Protein AF-A0A4Z1KAC6-F1 (afdb_monomer_lite)

Foldseek 3Di:
DDDDDLDDDPQLVQLLVWLVVQLVVVVVVCVVPVDDCVVGNVCSCVPAVVVVQTRLQGCAHHSHGRQPSQDDPPDDPPDPPSVHQPKDWDKAQQPVPPPCSQQFIFIWIDHPVPPDIGTLGTRHGQWAAWDDAPPVQKIKTKHQPDQVAQFIFIWMAGPSSHDIDTQGGGPRAHGWHYWDAPNVVQKIWIFRFLQLFTWIAHVNNHPTFTQAHLDHSVDPVCSPPNLSGDFDDAAFFDWDKDADSDQPPPDGRHGGPRIFTFFGRAGTWAEWDADPVQQKIWTWGDHPWIFIKIFHPPPPQTDRDDPPDPDGGDIDTPDTNDVDRHYWDQPNVVRDID

pLDDT: mean 81.02, std 16.54, range [27.34, 98.38]

Radius of gyration: 23.66 Å; chains: 1; bounding box: 54×58×71 Å

Organism: NCBI:txid87229

InterPro domains:
  IPR000033 LDLR class B repeat [SM00135] (118-164)
  IPR000033 LDLR class B repeat [SM00135] (166-208)
  IPR000033 LDLR class B repeat [SM00135] (259-302)
  IPR006108 3-hydroxyacyl-CoA dehydrogenase, C-terminal [PF00725] (5-61)
  IPR008927 6-phosphogluconate dehydrogenase-like, C-terminal domain superfamily [SSF48179] (3-61)
  IPR011042 Six-bladed beta-propeller, TolB-like [G3DSA:2.120.10.30] (113-331)
  IPR013328 6-phosphogluconate dehydrogenase, domain 2 [G3DSA:1.10.1040.10] (1-89)

Sequence (338 aa):
MFGGGKGMGPCAMMDGVGLDTVAFIEEHCVKERGLPSEYTDDFLEKRYLDKGRLGAKSGKSGLYPPGQTTKIKGEEKDHHENLHAPSLNMLDIGLNFLTDALNSGGIVVGSVDGRQIRTLVSGQH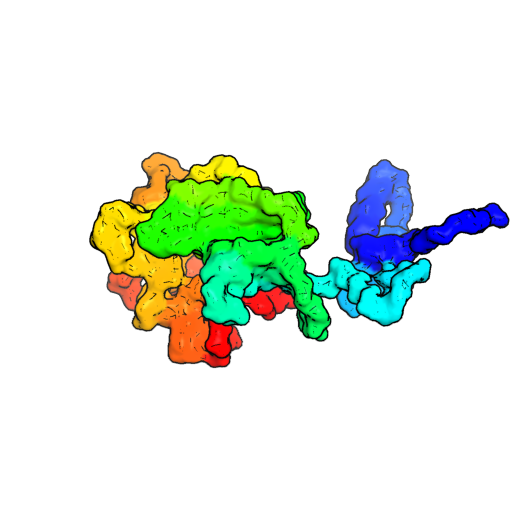LLDGLDISFKTGRIYWTCMGIPTSNDGTVQSCKLDGSDIQTVIPSGAIHTPKQLIIDHAALKLYFCDREGLRAMRCNSDGSEHETVIQTGDWNNPEDAKDQLKWFGFSKGGKGRIFRANLQMPKGQNASTRKDIELLFQGLPESIDLEIDEDTQTLYWTDRGEGNSLNAAKLGDDSLKALREDSEERNEYQILTRQLHEAIELKLYTINKHFI

Secondary structure (DSSP, 8-state):
------S--HHHHHHHH-HHHHHHHHHHHHHHHT---TTTHHHHHHHTGGGT--GGGSSS-SSS-TTSTT--TTS-TT----TTS-EEEEEE-STT-TT-GGG-EEEEEEETT-PPPEEEEEEESSEEEEEEETTTTEEEEEE---TTSS-EEEEEEETTS-S-EEEEEEEEESSEEEEEEETTTTEEEEEETTTTEEEEEETTSTT-EEEEE---TTSHHHHH-GGGSTT--STT-EEEEE--SSPPTT--TTT----EEEEEEES-EEEEEEETTTTEEEEEE-SSSEEEEEEE-STTT-PPB-TT-------EEEEEEES------EETTTTEE-

Structure (mmCIF, N/CA/C/O backbone):
data_AF-A0A4Z1KAC6-F1
#
_entry.id   AF-A0A4Z1KAC6-F1
#
loop_
_atom_site.group_PDB
_atom_site.id
_atom_site.type_symbol
_atom_site.label_atom_id
_atom_site.label_alt_id
_atom_site.label_comp_id
_atom_site.label_asym_id
_atom_site.label_entity_id
_atom_site.label_seq_id
_atom_site.pdbx_PDB_ins_code
_atom_site.Cartn_x
_atom_site.Cartn_y
_atom_site.Cartn_z
_atom_site.occupancy
_atom_site.B_iso_or_equiv
_atom_site.auth_seq_id
_atom_site.auth_comp_id
_atom_site.auth_asym_id
_atom_site.auth_atom_id
_atom_site.pdbx_PDB_model_num
ATOM 1 N N . MET A 1 1 ? 14.614 -36.208 -45.302 1.00 35.72 1 MET A N 1
ATOM 2 C CA . MET A 1 1 ? 15.362 -34.936 -45.384 1.00 35.72 1 MET A CA 1
ATOM 3 C C . MET A 1 1 ? 14.470 -33.819 -44.869 1.00 35.72 1 MET A C 1
ATOM 5 O O . MET A 1 1 ? 13.551 -33.442 -45.572 1.00 35.72 1 MET A O 1
ATOM 9 N N . PHE A 1 2 ? 14.741 -33.309 -43.670 1.00 32.50 2 PHE A N 1
ATOM 10 C CA . PHE A 1 2 ? 14.445 -31.926 -43.289 1.00 32.50 2 PHE A CA 1
ATOM 11 C C . PHE A 1 2 ? 15.712 -31.438 -42.595 1.00 32.50 2 PHE A C 1
ATOM 13 O O . PHE A 1 2 ? 16.070 -31.914 -41.520 1.00 32.50 2 PHE A O 1
ATOM 20 N N . GLY A 1 3 ? 16.494 -30.662 -43.339 1.00 27.34 3 GLY A N 1
ATOM 21 C CA . GLY A 1 3 ? 17.833 -30.245 -42.960 1.00 27.34 3 GLY A CA 1
ATOM 22 C C . GLY A 1 3 ? 17.830 -29.027 -42.043 1.00 27.34 3 GLY A C 1
ATOM 23 O O . GLY A 1 3 ? 17.016 -28.127 -42.197 1.00 27.34 3 GLY A O 1
ATOM 24 N N . GLY A 1 4 ? 18.804 -29.016 -41.134 1.00 33.47 4 GLY A N 1
ATOM 25 C CA . GLY A 1 4 ? 19.678 -27.869 -40.885 1.00 33.47 4 GLY A CA 1
ATOM 26 C C . GLY A 1 4 ? 19.024 -26.516 -40.612 1.00 33.47 4 GLY A C 1
ATOM 27 O O . GLY A 1 4 ? 19.069 -25.634 -41.460 1.00 33.47 4 GLY A O 1
ATOM 28 N N . GLY A 1 5 ? 18.576 -26.316 -39.373 1.00 29.80 5 GLY A N 1
ATOM 29 C CA . GLY A 1 5 ? 18.422 -25.000 -38.754 1.00 29.80 5 GLY A CA 1
ATOM 30 C C . GLY A 1 5 ? 18.920 -25.069 -37.311 1.00 29.80 5 GLY A C 1
ATOM 31 O O . GLY A 1 5 ? 18.373 -25.815 -36.506 1.00 29.80 5 GLY A O 1
ATOM 32 N N . LYS A 1 6 ? 20.003 -24.350 -36.993 1.00 42.84 6 LYS A N 1
ATOM 33 C CA . LYS A 1 6 ? 20.571 -24.214 -35.640 1.00 42.84 6 LYS A CA 1
ATOM 34 C C . LYS A 1 6 ? 19.638 -23.360 -34.765 1.00 42.84 6 LYS A C 1
ATOM 36 O O . LYS A 1 6 ? 19.889 -22.175 -34.586 1.00 42.84 6 LYS A O 1
ATOM 41 N N . GLY A 1 7 ? 18.572 -23.959 -34.246 1.00 46.97 7 GLY A N 1
ATOM 42 C CA . GLY A 1 7 ? 17.629 -23.339 -33.312 1.00 46.97 7 GLY A CA 1
ATOM 43 C C . GLY A 1 7 ? 17.142 -24.343 -32.269 1.00 46.97 7 GLY A C 1
ATOM 44 O O . GLY A 1 7 ? 17.245 -25.554 -32.470 1.00 46.97 7 GLY A O 1
ATOM 45 N N . MET A 1 8 ? 16.660 -23.836 -31.135 1.00 56.72 8 MET A N 1
ATOM 46 C CA . MET A 1 8 ? 16.094 -24.629 -30.041 1.00 56.72 8 MET A CA 1
ATOM 47 C C . MET A 1 8 ? 14.946 -25.509 -30.568 1.00 56.72 8 MET A C 1
ATOM 49 O O . MET A 1 8 ? 14.078 -25.028 -31.293 1.00 56.72 8 MET A O 1
ATOM 53 N N . GLY A 1 9 ? 14.961 -26.811 -30.262 1.00 71.56 9 GLY A N 1
ATOM 54 C CA . GLY A 1 9 ? 13.904 -27.730 -30.700 1.00 71.56 9 GLY A CA 1
ATOM 55 C C . GLY A 1 9 ? 12.546 -27.374 -30.076 1.00 71.56 9 GLY A C 1
ATOM 56 O O . GLY A 1 9 ? 12.519 -26.768 -29.003 1.00 71.56 9 GLY A O 1
ATOM 57 N N . PRO A 1 10 ? 11.417 -27.766 -30.693 1.00 74.06 10 PRO A N 1
ATOM 58 C CA . PRO A 1 10 ? 10.077 -27.379 -30.240 1.00 74.06 10 PRO A CA 1
ATOM 59 C C . PRO A 1 10 ? 9.812 -27.728 -28.770 1.00 74.06 10 PRO A C 1
ATOM 61 O O . PRO A 1 10 ? 9.343 -26.877 -28.025 1.00 74.06 10 PRO A O 1
ATOM 64 N N . CYS A 1 11 ? 10.225 -28.912 -28.308 1.00 77.62 11 CYS A N 1
ATOM 65 C CA . CYS A 1 11 ? 10.067 -29.312 -26.906 1.00 77.62 11 CYS A CA 1
ATOM 66 C C . CYS A 1 11 ? 10.896 -28.456 -25.934 1.00 77.62 11 CYS A C 1
ATOM 68 O O . CYS A 1 11 ? 10.490 -28.233 -24.800 1.00 77.62 11 CYS A O 1
ATOM 70 N N . ALA A 1 12 ? 12.071 -27.981 -26.356 1.00 69.56 12 ALA A N 1
ATOM 71 C CA . ALA A 1 12 ? 12.914 -27.137 -25.512 1.00 69.56 12 ALA A CA 1
ATOM 72 C C . ALA A 1 12 ? 12.340 -25.714 -25.417 1.00 69.56 12 ALA A C 1
ATOM 74 O O . ALA A 1 12 ? 12.411 -25.099 -24.360 1.00 69.56 12 ALA A O 1
ATOM 75 N N . MET A 1 13 ? 11.704 -25.224 -26.488 1.00 71.19 13 MET A N 1
ATOM 76 C CA . MET A 1 13 ? 10.933 -23.978 -26.450 1.00 71.19 13 MET A CA 1
ATOM 77 C C . MET A 1 13 ? 9.697 -24.097 -25.557 1.00 71.19 13 MET A C 1
ATOM 79 O O . MET A 1 13 ? 9.457 -23.203 -24.756 1.00 71.19 13 MET A O 1
ATOM 83 N N . MET A 1 14 ? 8.960 -25.208 -25.640 1.00 76.69 14 MET A N 1
ATOM 84 C CA . MET A 1 14 ? 7.812 -25.481 -24.766 1.00 76.69 14 MET A CA 1
ATOM 85 C C . MET A 1 14 ? 8.209 -25.465 -23.287 1.00 76.69 14 MET A C 1
ATOM 87 O O . MET A 1 14 ? 7.564 -24.800 -22.481 1.00 76.69 14 MET A O 1
ATOM 91 N N . ASP A 1 15 ? 9.316 -26.121 -22.935 1.00 73.00 15 ASP A N 1
ATOM 92 C CA . ASP A 1 15 ? 9.832 -26.085 -21.568 1.00 73.00 15 ASP A CA 1
ATOM 93 C C . ASP A 1 15 ? 10.350 -24.706 -21.155 1.00 73.00 15 ASP A C 1
ATOM 95 O O . ASP A 1 15 ? 10.218 -24.344 -19.989 1.00 73.00 15 ASP A O 1
ATOM 99 N N . GLY A 1 16 ? 10.956 -23.950 -22.073 1.00 66.56 16 GLY A N 1
ATOM 100 C CA . GLY A 1 16 ? 11.429 -22.592 -21.805 1.00 66.56 16 GLY A CA 1
ATOM 101 C C . GLY A 1 16 ? 10.284 -21.616 -21.526 1.00 66.56 16 GLY A C 1
ATOM 102 O O . GLY A 1 16 ? 10.379 -20.817 -20.602 1.00 66.56 16 GLY A O 1
ATOM 103 N N . VAL A 1 17 ? 9.193 -21.715 -22.290 1.00 73.25 17 VAL A N 1
ATOM 104 C CA . VAL A 1 17 ? 7.984 -20.889 -22.130 1.00 73.25 17 VAL A CA 1
ATOM 105 C C . VAL A 1 17 ? 7.155 -21.318 -20.919 1.00 73.25 17 VAL A C 1
ATOM 107 O O . VAL A 1 17 ? 6.511 -20.479 -20.298 1.00 73.25 17 VAL A O 1
ATOM 110 N N . GLY A 1 18 ? 7.178 -22.603 -20.567 1.00 76.00 18 GLY A N 1
ATOM 111 C CA . GLY A 1 18 ? 6.413 -23.175 -19.466 1.00 76.00 18 GLY A CA 1
ATOM 112 C C . GLY A 1 18 ? 5.211 -23.984 -19.944 1.00 76.00 18 GLY A C 1
ATOM 113 O O . GLY A 1 18 ? 4.396 -23.511 -20.739 1.00 76.00 18 GLY A O 1
ATOM 114 N N . LEU A 1 19 ? 5.102 -25.219 -19.449 1.00 82.62 19 LEU A N 1
ATOM 115 C CA . LEU A 1 19 ? 4.124 -26.196 -19.948 1.00 82.62 19 LEU A CA 1
ATOM 116 C C . LEU A 1 19 ? 2.668 -25.845 -19.616 1.00 82.62 19 LEU A C 1
ATOM 118 O O . LEU A 1 19 ? 1.773 -26.237 -20.352 1.00 82.62 19 LEU A O 1
ATOM 122 N N . ASP A 1 20 ? 2.436 -25.072 -18.559 1.00 80.62 20 ASP A N 1
ATOM 123 C CA . ASP A 1 20 ? 1.144 -24.455 -18.229 1.00 80.62 20 ASP A CA 1
ATOM 124 C C . ASP A 1 20 ? 0.671 -23.479 -19.318 1.00 80.62 20 ASP A C 1
ATOM 126 O O . ASP A 1 20 ? -0.483 -23.515 -19.735 1.00 80.62 20 ASP A O 1
ATOM 130 N N . THR A 1 21 ? 1.570 -22.636 -19.833 1.00 78.25 21 THR A N 1
ATOM 131 C CA . THR A 1 21 ? 1.247 -21.711 -20.926 1.00 78.25 21 THR A CA 1
ATOM 132 C C . THR A 1 21 ? 1.034 -22.459 -22.231 1.00 78.25 21 THR A C 1
ATOM 134 O O . THR A 1 21 ? 0.144 -22.093 -22.993 1.00 78.25 21 THR A O 1
ATOM 137 N N . VAL A 1 22 ? 1.812 -23.514 -22.485 1.00 83.00 22 VAL A N 1
ATOM 138 C CA . VAL A 1 22 ? 1.606 -24.371 -23.660 1.00 83.00 22 VAL A CA 1
ATOM 139 C C . VAL A 1 22 ? 0.231 -25.039 -23.601 1.00 83.00 22 VAL A C 1
ATOM 141 O O . VAL A 1 22 ? -0.515 -24.924 -24.568 1.00 83.00 22 VAL A O 1
ATOM 144 N N . ALA A 1 23 ? -0.137 -25.635 -22.463 1.00 82.44 23 ALA A N 1
ATOM 145 C CA . ALA A 1 23 ? -1.444 -26.265 -22.271 1.00 82.44 23 ALA A CA 1
ATOM 146 C C . ALA A 1 23 ? -2.603 -25.265 -22.424 1.00 82.44 23 ALA A C 1
ATOM 148 O O . ALA A 1 23 ? -3.597 -25.563 -23.069 1.00 82.44 23 ALA A O 1
ATOM 149 N N . PHE A 1 24 ? -2.464 -24.037 -21.916 1.00 80.25 24 PHE A N 1
ATOM 150 C CA . PHE A 1 24 ? -3.491 -23.005 -22.097 1.00 80.25 24 PHE A CA 1
ATOM 151 C C . PHE A 1 24 ? -3.716 -22.632 -23.577 1.00 80.25 24 PHE A C 1
ATOM 153 O O . PHE A 1 24 ? -4.846 -22.409 -24.015 1.00 80.25 24 PHE A O 1
ATOM 160 N N . ILE A 1 25 ? -2.640 -22.558 -24.368 1.00 80.69 25 ILE A N 1
ATOM 161 C CA . ILE A 1 25 ? -2.722 -22.261 -25.808 1.00 80.69 25 ILE A CA 1
ATOM 162 C C . ILE A 1 25 ? -3.328 -23.443 -26.572 1.00 80.69 25 ILE A C 1
ATOM 164 O O . ILE A 1 25 ? -4.140 -23.244 -27.482 1.00 80.69 25 ILE A O 1
ATOM 168 N N . GLU A 1 26 ? -2.919 -24.664 -26.229 1.00 81.38 26 GLU A N 1
ATOM 169 C CA . GLU A 1 26 ? -3.428 -25.882 -26.853 1.00 81.38 26 GLU A CA 1
ATOM 170 C C . GLU A 1 26 ? -4.924 -26.085 -26.542 1.00 81.38 26 GLU A C 1
ATOM 172 O O . GLU A 1 26 ? -5.683 -26.318 -27.486 1.00 81.38 26 GLU A O 1
ATOM 177 N N . GLU A 1 27 ? -5.380 -25.805 -25.314 1.00 80.38 27 GLU A N 1
ATOM 178 C CA . GLU A 1 27 ? -6.793 -25.889 -24.913 1.00 80.38 27 GLU A CA 1
ATOM 179 C C . GLU A 1 27 ? -7.671 -24.975 -25.774 1.00 80.38 27 GLU A C 1
ATOM 181 O O . GLU A 1 27 ? -8.757 -25.349 -26.236 1.00 80.38 27 GLU A O 1
ATOM 186 N N . HIS A 1 28 ? -7.182 -23.763 -26.041 1.00 79.94 28 HIS A N 1
ATOM 187 C CA . HIS A 1 28 ? -7.856 -22.831 -26.933 1.00 79.94 28 HIS A CA 1
ATOM 188 C C . HIS A 1 28 ? -7.909 -23.365 -28.373 1.00 79.94 28 HIS A C 1
ATOM 190 O O . HIS A 1 28 ? -8.965 -23.338 -29.009 1.00 79.94 28 HIS A O 1
ATOM 196 N N . CYS A 1 29 ? -6.804 -23.922 -28.878 1.00 75.00 29 CYS A N 1
ATOM 197 C CA . CYS A 1 29 ? -6.738 -24.476 -30.232 1.00 75.00 29 CYS A CA 1
ATOM 198 C C . CYS A 1 29 ? -7.625 -25.718 -30.409 1.00 75.00 29 CYS A C 1
ATOM 200 O O . CYS A 1 29 ? -8.237 -25.883 -31.467 1.00 75.00 29 CYS A O 1
ATOM 202 N N . VAL A 1 30 ? -7.714 -26.583 -29.396 1.00 82.25 30 VAL A N 1
ATOM 203 C CA . VAL A 1 30 ? -8.602 -27.752 -29.375 1.00 82.25 30 VAL A CA 1
ATOM 204 C C . VAL A 1 30 ? -10.061 -27.313 -29.452 1.00 82.25 30 VAL A C 1
ATOM 206 O O . VAL A 1 30 ? -10.805 -27.833 -30.287 1.00 82.25 30 VAL A O 1
ATOM 209 N N . LYS A 1 31 ? -10.455 -26.310 -28.656 1.00 79.50 31 LYS A N 1
ATOM 210 C CA . LYS A 1 31 ? -11.816 -25.753 -28.668 1.00 79.50 31 LYS A CA 1
ATOM 211 C C . LYS A 1 31 ? -12.170 -25.099 -30.002 1.00 79.50 31 LYS A C 1
ATOM 213 O O . LYS A 1 31 ? -13.265 -25.328 -30.510 1.00 79.50 31 LYS A O 1
ATOM 218 N N . GLU A 1 32 ? -11.261 -24.323 -30.590 1.00 79.75 32 GLU A N 1
ATOM 219 C CA . GLU A 1 32 ? -11.515 -23.642 -31.867 1.00 79.75 32 GLU A CA 1
ATOM 220 C C . GLU A 1 32 ? -11.547 -24.594 -33.069 1.00 79.75 32 GLU A C 1
ATOM 222 O O . GLU A 1 32 ? -12.312 -24.381 -34.011 1.00 79.75 32 GLU A O 1
ATOM 227 N N . ARG A 1 33 ? -10.700 -25.630 -33.070 1.00 80.38 33 ARG A N 1
ATOM 228 C CA . ARG A 1 33 ? -10.480 -26.489 -34.248 1.00 80.38 33 ARG A CA 1
ATOM 229 C C . ARG A 1 33 ? -11.111 -27.874 -34.139 1.00 80.38 33 ARG A C 1
ATOM 231 O O . ARG A 1 33 ? -11.022 -28.639 -35.097 1.00 80.38 33 ARG A O 1
ATOM 238 N N . GLY A 1 34 ? -11.731 -28.202 -33.005 1.00 78.81 34 GLY A N 1
ATOM 239 C CA . GLY A 1 34 ? -12.355 -29.505 -32.760 1.00 78.81 34 GLY A CA 1
ATOM 240 C C . GLY A 1 34 ? -11.359 -30.665 -32.813 1.00 78.81 34 GLY A C 1
ATOM 241 O O . GLY A 1 34 ? -11.682 -31.732 -33.336 1.00 78.81 34 GLY A O 1
ATOM 242 N N . LEU A 1 35 ? -10.127 -30.441 -32.347 1.00 80.06 35 LEU A N 1
ATOM 243 C CA . LEU A 1 35 ? -9.065 -31.449 -32.361 1.00 80.06 35 LEU A CA 1
ATOM 244 C C . LEU A 1 35 ? -9.167 -32.384 -31.140 1.00 80.06 35 LEU A C 1
ATOM 246 O O . LEU A 1 35 ? -9.732 -31.996 -30.122 1.00 80.06 35 LEU A O 1
ATOM 250 N N . PRO A 1 36 ? -8.631 -33.615 -31.202 1.00 77.06 36 PRO A N 1
ATOM 251 C CA . PRO A 1 36 ? -8.593 -34.504 -30.041 1.00 77.06 36 PRO A CA 1
ATOM 252 C C . PRO A 1 36 ? -7.634 -33.971 -28.961 1.00 77.06 36 PRO A C 1
ATOM 254 O O . PRO A 1 36 ? -6.469 -33.730 -29.266 1.00 77.06 36 PRO A O 1
ATOM 257 N N . SER A 1 37 ? -8.099 -33.851 -27.712 1.00 77.62 37 SER A N 1
ATOM 258 C CA . SER A 1 37 ? -7.314 -33.366 -26.557 1.00 77.62 37 SER A CA 1
ATOM 259 C C . SER A 1 37 ? -6.414 -34.428 -25.912 1.00 77.62 37 SER A C 1
ATOM 261 O O . SER A 1 37 ? -5.491 -34.098 -25.170 1.00 77.62 37 SER A O 1
ATOM 263 N N . GLU A 1 38 ? -6.663 -35.710 -26.208 1.00 76.56 38 GLU A N 1
ATOM 264 C CA . GLU A 1 38 ? -6.094 -36.867 -25.496 1.00 76.56 38 GLU A CA 1
ATOM 265 C C . GLU A 1 38 ? -4.554 -36.882 -25.460 1.00 76.56 38 GLU A C 1
ATOM 267 O O . GLU A 1 38 ? -3.955 -37.341 -24.484 1.00 76.56 38 GLU A O 1
ATOM 272 N N . TYR A 1 39 ? -3.910 -36.375 -26.517 1.00 74.94 39 TYR A N 1
ATOM 273 C CA . TYR A 1 39 ? -2.452 -36.388 -26.688 1.00 74.94 39 TYR A CA 1
ATOM 274 C C . TYR A 1 39 ? -1.797 -35.004 -26.587 1.00 74.94 39 TYR A C 1
ATOM 276 O O . TYR A 1 39 ? -0.582 -34.909 -26.762 1.00 74.94 39 TYR A O 1
ATOM 284 N N . THR A 1 40 ? -2.576 -33.957 -26.311 1.00 76.81 40 THR A N 1
ATOM 285 C CA . THR A 1 40 ? -2.114 -32.568 -26.180 1.00 76.81 40 THR A CA 1
ATOM 286 C C . THR A 1 40 ? -2.381 -32.088 -24.754 1.00 76.81 40 THR A C 1
ATOM 288 O O . THR A 1 40 ? -1.625 -32.441 -23.844 1.00 76.81 40 THR A O 1
ATOM 291 N N . ASP A 1 41 ? -3.509 -31.420 -24.523 1.00 76.69 41 ASP A N 1
ATOM 292 C CA . ASP A 1 41 ? -3.871 -30.802 -23.246 1.00 76.69 41 ASP A CA 1
ATOM 293 C C . ASP A 1 41 ? -3.974 -31.832 -22.125 1.00 76.69 41 ASP A C 1
ATOM 295 O O . ASP A 1 41 ? -3.290 -31.720 -21.107 1.00 76.69 41 ASP A O 1
ATOM 299 N N . ASP A 1 42 ? -4.739 -32.907 -22.356 1.00 80.56 42 ASP A N 1
ATOM 300 C CA . ASP A 1 42 ? -4.966 -33.956 -21.357 1.00 80.56 42 ASP A CA 1
ATOM 301 C C . ASP A 1 42 ? -3.659 -34.660 -20.970 1.00 80.56 42 ASP A C 1
ATOM 303 O O . ASP A 1 42 ? -3.492 -35.150 -19.846 1.00 80.56 42 ASP A O 1
ATOM 307 N N . PHE A 1 43 ? -2.730 -34.762 -21.923 1.00 84.38 43 PHE A N 1
ATOM 308 C CA . PHE A 1 43 ? -1.429 -35.369 -21.699 1.00 84.38 43 PHE A CA 1
ATOM 309 C C . PHE A 1 43 ? -0.530 -34.448 -20.871 1.00 84.38 43 PHE A C 1
ATOM 311 O O . PHE A 1 43 ? 0.067 -34.912 -19.891 1.00 84.38 43 PHE A O 1
ATOM 318 N N . LEU A 1 44 ? -0.436 -33.167 -21.243 1.00 83.06 44 LEU A N 1
ATOM 319 C CA . LEU A 1 44 ? 0.358 -32.173 -20.522 1.00 83.06 44 LEU A CA 1
ATOM 320 C C . LEU A 1 44 ? -0.147 -32.010 -19.088 1.00 83.06 44 LEU A C 1
ATOM 322 O O . LEU A 1 44 ? 0.653 -32.067 -18.150 1.00 83.06 44 LEU A O 1
ATOM 326 N N . GLU A 1 45 ? -1.461 -31.919 -18.903 1.00 82.56 45 GLU A N 1
ATOM 327 C CA . GLU A 1 45 ? -2.082 -31.733 -17.597 1.00 82.56 45 GLU A CA 1
ATOM 328 C C . GLU A 1 45 ? -1.740 -32.891 -16.641 1.00 82.56 45 GLU A C 1
ATOM 330 O O . GLU A 1 45 ? -1.042 -32.706 -15.637 1.00 82.56 45 GLU A O 1
ATOM 335 N N . LYS A 1 46 ? -2.064 -34.130 -17.040 1.00 83.62 46 LYS A N 1
ATOM 336 C CA . LYS A 1 46 ? -1.879 -35.338 -16.209 1.00 83.62 46 LYS A CA 1
ATOM 337 C C . LYS A 1 46 ? -0.419 -35.696 -15.945 1.00 83.62 46 LYS A C 1
ATOM 339 O O . LYS A 1 46 ? -0.073 -36.330 -14.935 1.00 83.62 46 LYS A O 1
ATOM 344 N N . ARG A 1 47 ? 0.469 -35.437 -16.909 1.00 83.69 47 ARG A N 1
ATOM 345 C CA . ARG A 1 47 ? 1.870 -35.884 -16.825 1.00 83.69 47 ARG A CA 1
ATOM 346 C C . ARG A 1 47 ? 2.782 -34.835 -16.214 1.00 83.69 47 ARG A C 1
ATOM 348 O O . ARG A 1 47 ? 3.770 -35.239 -15.586 1.00 83.69 47 ARG A O 1
ATOM 355 N N . TYR A 1 48 ? 2.437 -33.558 -16.349 1.00 85.38 48 TYR A N 1
ATOM 356 C CA . TYR A 1 48 ? 3.319 -32.449 -16.021 1.00 85.38 48 TYR A CA 1
ATOM 357 C C . TYR A 1 48 ? 2.679 -31.457 -15.042 1.00 85.38 48 TYR A C 1
ATOM 359 O O . TYR A 1 48 ? 3.183 -31.343 -13.919 1.00 85.38 48 TYR A O 1
ATOM 367 N N . LEU A 1 49 ? 1.570 -30.804 -15.403 1.00 82.81 49 LEU A N 1
ATOM 368 C CA . LEU A 1 49 ? 0.989 -29.713 -14.603 1.00 82.81 49 LEU A CA 1
ATOM 369 C C . LEU A 1 49 ? 0.519 -30.192 -13.223 1.00 82.81 49 LEU A C 1
ATOM 371 O O . LEU A 1 49 ? 0.950 -29.620 -12.224 1.00 82.81 49 LEU A O 1
ATOM 375 N N . ASP A 1 50 ? -0.211 -31.310 -13.143 1.00 82.50 50 ASP A N 1
ATOM 376 C CA . ASP A 1 50 ? -0.689 -31.900 -11.874 1.00 82.50 50 ASP A CA 1
ATOM 377 C C . ASP A 1 50 ? 0.449 -32.239 -10.896 1.00 82.50 50 ASP A C 1
ATOM 379 O O . ASP A 1 50 ? 0.263 -32.394 -9.689 1.00 82.50 50 ASP A O 1
ATOM 383 N N . LYS A 1 51 ? 1.669 -32.390 -11.421 1.00 79.69 51 LYS A N 1
ATOM 384 C CA . LYS A 1 51 ? 2.875 -32.737 -10.655 1.00 79.69 51 LYS A CA 1
ATOM 385 C C . LYS A 1 51 ? 3.758 -31.514 -10.385 1.00 79.69 51 LYS A C 1
ATOM 387 O O . LYS A 1 51 ? 4.844 -31.651 -9.802 1.00 79.69 51 LYS A O 1
ATOM 392 N N . GLY A 1 52 ? 3.310 -30.331 -10.810 1.00 73.69 52 GLY A N 1
ATOM 393 C CA . GLY A 1 52 ? 4.035 -29.064 -10.768 1.00 73.69 52 GLY A CA 1
ATOM 394 C C . GLY A 1 52 ? 5.299 -29.061 -11.628 1.00 73.69 52 GLY A C 1
ATOM 395 O O . GLY A 1 52 ? 6.257 -28.374 -11.287 1.00 73.69 52 GLY A O 1
ATOM 396 N N . ARG A 1 53 ? 5.357 -29.893 -12.674 1.00 80.00 53 ARG A N 1
ATOM 397 C CA . ARG A 1 53 ? 6.492 -30.017 -13.598 1.00 80.00 53 ARG A CA 1
ATOM 398 C C . ARG A 1 53 ? 6.264 -29.097 -14.788 1.00 80.00 53 ARG A C 1
ATOM 400 O O . ARG A 1 53 ? 5.729 -29.527 -15.797 1.00 80.00 53 ARG A O 1
ATOM 407 N N . LEU A 1 54 ? 6.624 -27.829 -14.661 1.00 77.56 54 LEU A N 1
ATOM 408 C CA . LEU A 1 54 ? 6.274 -26.789 -15.633 1.00 77.56 54 LEU A CA 1
ATOM 409 C C . LEU A 1 54 ? 7.439 -26.414 -16.557 1.00 77.56 54 LEU A C 1
ATOM 411 O O . LEU A 1 54 ? 7.449 -25.323 -17.118 1.00 77.56 54 LEU A O 1
ATOM 415 N N . GLY A 1 55 ? 8.442 -27.282 -16.705 1.00 75.06 55 GLY A N 1
ATOM 416 C CA . GLY A 1 55 ? 9.669 -26.913 -17.414 1.00 75.06 55 GLY A CA 1
ATOM 417 C C . GLY A 1 55 ? 10.426 -25.843 -16.640 1.00 75.06 55 GLY A C 1
ATOM 418 O O . GLY A 1 55 ? 10.532 -25.940 -15.419 1.00 75.06 55 GLY A O 1
ATOM 419 N N . ALA A 1 56 ? 10.926 -24.817 -17.329 1.00 64.00 56 ALA A N 1
ATOM 420 C CA . ALA A 1 56 ? 11.685 -23.728 -16.722 1.00 64.00 56 ALA A CA 1
ATOM 421 C C . ALA A 1 56 ? 10.892 -22.987 -15.630 1.00 64.00 56 ALA A C 1
ATOM 423 O O . ALA A 1 56 ? 11.497 -22.547 -14.659 1.00 64.00 56 ALA A O 1
ATOM 424 N N . LYS A 1 57 ? 9.554 -22.922 -15.729 1.00 58.69 57 LYS A N 1
ATOM 425 C CA . LYS A 1 57 ? 8.669 -22.264 -14.746 1.00 58.69 57 LYS A CA 1
ATOM 426 C C . LYS A 1 57 ? 8.574 -22.934 -13.383 1.00 58.69 57 LYS A C 1
ATOM 428 O O . LYS A 1 57 ? 8.044 -22.356 -12.439 1.00 58.69 57 LYS A O 1
ATOM 433 N N . SER A 1 58 ? 9.054 -24.162 -13.273 1.00 58.38 58 SER A N 1
ATOM 434 C CA . SER A 1 58 ? 9.171 -24.843 -11.995 1.00 58.38 58 SER A CA 1
ATOM 435 C C . SER A 1 58 ? 10.636 -25.171 -11.766 1.00 58.38 58 SER A C 1
ATOM 437 O O . SER A 1 58 ? 11.312 -25.618 -12.682 1.00 58.38 58 SER A O 1
ATOM 439 N N . GLY A 1 59 ? 11.123 -25.105 -10.527 1.00 53.00 59 GLY A N 1
ATOM 440 C CA . GLY A 1 59 ? 12.412 -25.728 -10.181 1.00 53.00 59 GLY A CA 1
ATOM 441 C C . GLY A 1 59 ? 12.433 -27.261 -10.375 1.00 53.00 59 GLY A C 1
ATOM 442 O O . GLY A 1 59 ? 13.438 -27.912 -10.095 1.00 53.00 59 GLY A O 1
ATOM 443 N N . LYS A 1 60 ? 11.313 -27.853 -10.817 1.00 55.19 60 LYS A N 1
ATOM 444 C CA . LYS A 1 60 ? 11.144 -29.262 -11.182 1.00 55.19 60 LYS A CA 1
ATOM 445 C C . LYS A 1 60 ? 11.436 -29.464 -12.684 1.00 55.19 60 LYS A C 1
ATOM 447 O O . LYS A 1 60 ? 11.745 -28.532 -13.412 1.00 55.19 60 LYS A O 1
ATOM 452 N N . SER A 1 61 ? 11.403 -30.712 -13.153 1.00 67.94 61 SER A N 1
ATOM 453 C CA . SER A 1 61 ? 11.574 -31.034 -14.584 1.00 67.94 61 SER A CA 1
ATOM 454 C C . SER A 1 61 ? 10.401 -30.533 -15.436 1.00 67.94 61 SER A C 1
ATOM 456 O O . SER A 1 61 ? 9.327 -30.265 -14.907 1.00 67.94 61 SER A O 1
ATOM 458 N N . GLY A 1 62 ? 10.593 -30.472 -16.754 1.00 80.44 62 GLY A N 1
ATOM 459 C CA . GLY A 1 62 ? 9.523 -30.415 -17.755 1.00 80.44 62 GLY A CA 1
ATOM 460 C C . GLY A 1 62 ? 9.619 -31.614 -18.690 1.00 80.44 62 GLY A C 1
ATOM 461 O O . GLY A 1 62 ? 9.893 -32.734 -18.245 1.00 80.44 62 GLY A O 1
ATOM 462 N N . LEU A 1 63 ? 9.455 -31.378 -19.988 1.00 79.94 63 LEU A N 1
ATOM 463 C CA . LEU A 1 63 ? 9.786 -32.322 -21.055 1.00 79.94 63 LEU A CA 1
ATOM 464 C C . LEU A 1 63 ? 11.259 -32.764 -20.987 1.00 79.94 63 LEU A C 1
ATOM 466 O O . LEU A 1 63 ? 11.577 -33.891 -21.371 1.00 79.94 63 LEU A O 1
ATOM 470 N N . TYR A 1 64 ? 12.140 -31.928 -20.435 1.00 75.62 64 TYR A N 1
ATOM 471 C CA . TYR A 1 64 ? 13.537 -32.232 -20.144 1.00 75.62 64 TYR A CA 1
ATOM 472 C C . TYR A 1 64 ? 13.843 -32.278 -18.631 1.00 75.62 64 TYR A C 1
ATOM 474 O O . TYR A 1 64 ? 13.139 -31.681 -17.805 1.00 75.62 64 TYR A O 1
ATOM 482 N N . PRO A 1 65 ? 14.930 -32.975 -18.238 1.00 64.94 65 PRO A N 1
ATOM 483 C CA . PRO A 1 65 ? 15.470 -32.936 -16.883 1.00 64.94 65 PRO A CA 1
ATOM 484 C C . PRO A 1 65 ? 15.752 -31.509 -16.379 1.00 64.94 65 PRO A C 1
ATOM 486 O O . PRO A 1 65 ? 16.060 -30.624 -17.184 1.00 64.94 65 PRO A O 1
ATOM 489 N N . PRO A 1 66 ? 15.732 -31.284 -15.050 1.00 57.66 66 PRO A N 1
ATOM 490 C CA . PRO A 1 66 ? 15.991 -29.965 -14.475 1.00 57.66 66 PRO A CA 1
ATOM 491 C C . PRO A 1 66 ? 17.341 -29.399 -14.950 1.00 57.66 66 PRO A C 1
ATOM 493 O O . PRO A 1 66 ? 18.356 -30.098 -14.921 1.00 57.66 66 PRO A O 1
ATOM 496 N N . GLY A 1 67 ? 17.355 -28.142 -15.409 1.00 55.38 67 GLY A N 1
ATOM 497 C CA . GLY A 1 67 ? 18.569 -27.439 -15.853 1.00 55.38 67 GLY A CA 1
ATOM 498 C C . GLY A 1 67 ? 19.072 -27.762 -17.271 1.00 55.38 67 GLY A C 1
ATOM 499 O O . GLY A 1 67 ? 20.163 -27.318 -17.639 1.00 55.38 67 GLY A O 1
ATOM 500 N N . GLN A 1 68 ? 18.329 -28.530 -18.082 1.00 54.56 68 GLN A N 1
ATOM 501 C CA . GLN A 1 68 ? 18.680 -28.775 -19.494 1.00 54.56 68 GLN A CA 1
ATOM 502 C C . GLN A 1 68 ? 18.051 -27.791 -20.489 1.00 54.56 68 GLN A C 1
ATOM 504 O O . GLN A 1 68 ? 18.565 -27.650 -21.596 1.00 54.56 68 GLN A O 1
ATOM 509 N N . THR A 1 69 ? 16.979 -27.100 -20.117 1.00 50.59 69 THR A N 1
ATOM 510 C CA . THR A 1 69 ? 16.169 -26.276 -21.032 1.00 50.59 69 THR A CA 1
ATOM 511 C C . THR A 1 69 ? 16.696 -24.866 -21.250 1.00 50.59 69 THR A C 1
ATOM 513 O O . THR A 1 69 ? 16.219 -24.172 -22.137 1.00 50.59 69 THR A O 1
ATOM 516 N N . THR A 1 70 ? 17.734 -24.474 -20.509 1.00 50.19 70 THR A N 1
ATOM 517 C CA . THR A 1 70 ? 18.375 -23.151 -20.574 1.00 50.19 70 THR A CA 1
ATOM 518 C C . THR A 1 70 ? 19.689 -23.136 -21.359 1.00 50.19 70 THR A C 1
ATOM 520 O O . THR A 1 70 ? 20.349 -22.109 -21.433 1.00 50.19 70 THR A O 1
ATOM 523 N N . LYS A 1 71 ? 20.120 -24.254 -21.964 1.00 40.34 71 LYS A N 1
ATOM 524 C CA . LYS A 1 71 ? 21.437 -24.325 -22.624 1.00 40.34 71 LYS A CA 1
ATOM 525 C C . LYS A 1 71 ? 21.387 -23.908 -24.096 1.00 40.34 71 LYS A C 1
ATOM 527 O O . LYS A 1 71 ? 21.210 -24.752 -24.977 1.00 40.34 71 LYS A O 1
ATOM 532 N N . ILE A 1 72 ? 21.658 -22.634 -24.374 1.00 37.75 72 ILE A N 1
ATOM 533 C CA . ILE A 1 72 ? 22.069 -22.175 -25.708 1.00 37.75 72 ILE A CA 1
ATOM 534 C C . ILE A 1 72 ? 23.538 -22.581 -25.926 1.00 37.75 72 ILE A C 1
ATOM 536 O O . ILE A 1 72 ? 24.413 -22.319 -25.104 1.00 37.75 72 ILE A O 1
ATOM 540 N N . LYS A 1 73 ? 23.852 -23.258 -27.040 1.00 33.22 73 LYS A N 1
ATOM 541 C CA . LYS A 1 73 ? 25.249 -23.554 -27.413 1.00 33.22 73 LYS A CA 1
ATOM 542 C C . LYS A 1 73 ? 25.920 -22.276 -27.930 1.00 33.22 73 LYS A C 1
ATOM 544 O O . LYS A 1 73 ? 25.731 -21.925 -29.092 1.00 33.22 73 LYS A O 1
ATOM 549 N N . GLY A 1 74 ? 26.717 -21.633 -27.079 1.00 41.62 74 GLY A N 1
ATOM 550 C CA . GLY A 1 74 ? 27.484 -20.425 -27.405 1.00 41.62 74 GLY A CA 1
ATOM 551 C C . GLY A 1 74 ? 27.914 -19.600 -26.189 1.00 41.62 74 GLY A C 1
ATOM 552 O O . GLY A 1 74 ? 28.829 -18.798 -26.319 1.00 41.62 74 GLY A O 1
ATOM 553 N N . GLU A 1 75 ? 27.310 -19.828 -25.022 1.00 33.88 75 GLU A N 1
ATOM 554 C CA . GLU A 1 75 ? 27.693 -19.163 -23.775 1.00 33.88 75 GLU A CA 1
ATOM 555 C C . GLU A 1 75 ? 28.820 -19.920 -23.063 1.00 33.88 75 GLU A C 1
ATOM 557 O O . GLU A 1 75 ? 28.837 -21.157 -23.001 1.00 33.88 75 GLU A O 1
ATOM 562 N N . GLU A 1 76 ? 29.791 -19.163 -22.551 1.00 32.06 76 GLU A N 1
ATOM 563 C CA . GLU A 1 76 ? 30.793 -19.670 -21.619 1.00 32.06 76 GLU A CA 1
ATOM 564 C C . GLU A 1 76 ? 30.119 -20.241 -20.361 1.00 32.06 76 GLU A C 1
ATOM 566 O O . GLU A 1 76 ? 28.970 -19.943 -20.043 1.00 32.06 76 GLU A O 1
ATOM 571 N N . LYS A 1 77 ? 30.843 -21.114 -19.659 1.00 34.97 77 LYS A N 1
ATOM 572 C CA . LYS A 1 77 ? 30.352 -22.051 -18.634 1.00 34.97 77 LYS A CA 1
ATOM 573 C C . LYS A 1 77 ? 29.634 -21.461 -17.400 1.00 34.97 77 LYS A C 1
ATOM 575 O O . LYS A 1 77 ? 29.274 -22.263 -16.544 1.00 34.97 77 LYS A O 1
ATOM 580 N N . ASP A 1 78 ? 29.362 -20.159 -17.317 1.00 32.81 78 ASP A N 1
ATOM 581 C CA . ASP A 1 78 ? 28.955 -19.495 -16.068 1.00 32.81 78 ASP A CA 1
ATOM 582 C C . ASP A 1 78 ? 27.598 -18.768 -16.065 1.00 32.81 78 ASP A C 1
ATOM 584 O O . ASP A 1 78 ? 27.239 -18.160 -15.058 1.00 32.81 78 ASP A O 1
ATOM 588 N N . HIS A 1 79 ? 26.763 -18.892 -17.098 1.00 36.41 79 HIS A N 1
ATOM 589 C CA . HIS A 1 79 ? 25.441 -18.249 -17.100 1.00 36.41 79 HIS A CA 1
ATOM 590 C C . HIS A 1 79 ? 24.304 -19.271 -17.111 1.00 36.41 79 HIS A C 1
ATOM 592 O O . HIS A 1 79 ? 23.739 -19.633 -18.135 1.00 36.41 79 HIS A O 1
ATOM 598 N N . HIS A 1 80 ? 23.940 -19.755 -15.923 1.00 37.16 80 HIS A N 1
ATOM 599 C CA . HIS A 1 80 ? 22.648 -20.406 -15.725 1.00 37.16 80 HIS A CA 1
ATOM 600 C C . HIS A 1 80 ? 21.583 -19.347 -15.440 1.00 37.16 80 HIS A C 1
ATOM 602 O O . HIS A 1 80 ? 21.120 -19.215 -14.304 1.00 37.16 80 HIS A O 1
ATOM 608 N N . GLU A 1 81 ? 21.174 -18.626 -16.485 1.00 37.91 81 GLU A N 1
ATOM 609 C CA . GLU A 1 81 ? 19.900 -17.912 -16.503 1.00 37.91 81 GLU A CA 1
ATOM 610 C C . GLU A 1 81 ? 18.764 -18.945 -16.510 1.00 37.91 81 GLU A C 1
ATOM 612 O O . GLU A 1 81 ? 18.169 -19.286 -17.530 1.00 37.91 81 GLU A O 1
ATOM 617 N N . ASN A 1 82 ? 18.456 -19.502 -15.340 1.00 37.66 82 ASN A N 1
ATOM 618 C CA . ASN A 1 82 ? 17.099 -19.969 -15.108 1.00 37.66 82 ASN A CA 1
ATOM 619 C C . ASN A 1 82 ? 16.240 -18.707 -15.051 1.00 37.66 82 ASN A C 1
ATOM 621 O O . ASN A 1 82 ? 16.104 -18.128 -13.978 1.00 37.66 82 ASN A O 1
ATOM 625 N N . LEU A 1 83 ? 15.656 -18.306 -16.185 1.00 40.38 83 LEU A N 1
ATOM 626 C CA . LEU A 1 83 ? 14.706 -17.185 -16.291 1.00 40.38 83 LEU A CA 1
ATOM 627 C C . LEU A 1 83 ? 13.517 -17.273 -15.303 1.00 40.38 83 LEU A C 1
ATOM 629 O O . LEU A 1 83 ? 12.705 -16.356 -15.243 1.00 40.38 83 LEU A O 1
ATOM 633 N N . HIS A 1 84 ? 13.394 -18.367 -14.544 1.00 41.16 84 HIS A N 1
ATOM 634 C CA . HIS A 1 84 ? 12.225 -18.696 -13.741 1.00 41.16 84 HIS A CA 1
ATOM 635 C C . HIS A 1 84 ? 12.514 -19.431 -12.413 1.00 41.16 84 HIS A C 1
ATOM 637 O O . HIS A 1 84 ? 11.595 -19.998 -11.821 1.00 41.16 84 HIS A O 1
ATOM 643 N N . ALA A 1 85 ? 13.743 -19.398 -11.870 1.00 40.19 85 ALA A N 1
ATOM 644 C CA . ALA A 1 85 ? 13.825 -19.509 -10.404 1.00 40.19 85 ALA A CA 1
ATOM 645 C C . ALA A 1 85 ? 13.023 -18.322 -9.833 1.00 40.19 85 ALA A C 1
ATOM 647 O O . ALA A 1 85 ? 13.175 -17.236 -10.395 1.00 40.19 85 ALA A O 1
ATOM 648 N N . PRO A 1 86 ? 12.137 -18.491 -8.824 1.00 49.62 86 PRO A N 1
ATOM 649 C CA . PRO A 1 86 ? 11.312 -17.389 -8.342 1.00 49.62 86 PRO A CA 1
ATOM 650 C C . PRO A 1 86 ? 12.231 -16.232 -7.964 1.00 49.62 86 PRO A C 1
ATOM 652 O O . PRO A 1 86 ? 13.045 -16.330 -7.043 1.00 49.62 86 PRO A O 1
ATOM 655 N N . SER A 1 87 ? 12.162 -15.188 -8.783 1.00 63.16 87 SER A N 1
ATOM 656 C CA . SER A 1 87 ? 13.041 -14.043 -8.700 1.00 63.16 87 SER A CA 1
ATOM 657 C C . SER A 1 87 ? 12.483 -13.131 -7.623 1.00 63.16 87 SER A C 1
ATOM 659 O O . SER A 1 87 ? 11.400 -12.563 -7.794 1.00 63.16 87 SER A O 1
ATOM 661 N N . LEU A 1 88 ? 13.192 -13.026 -6.507 1.00 72.12 88 LEU A N 1
ATOM 662 C CA . LEU A 1 88 ? 12.826 -12.114 -5.440 1.00 72.12 88 LEU A CA 1
ATOM 663 C C . LEU A 1 88 ? 13.270 -10.717 -5.859 1.00 72.12 88 LEU A C 1
ATOM 665 O O . LEU A 1 88 ? 14.461 -10.481 -6.062 1.00 72.12 88 LEU A O 1
ATOM 669 N N . ASN A 1 89 ? 12.305 -9.820 -6.027 1.00 77.00 89 ASN A N 1
ATOM 670 C CA . ASN A 1 89 ? 12.585 -8.405 -6.207 1.00 77.00 89 ASN A CA 1
ATOM 671 C C . ASN A 1 89 ? 12.641 -7.804 -4.810 1.00 77.00 89 ASN A C 1
ATOM 673 O O . ASN A 1 89 ? 11.696 -7.955 -4.044 1.00 77.00 89 ASN A O 1
ATOM 677 N N . MET A 1 90 ? 13.767 -7.197 -4.476 1.00 83.06 90 MET A N 1
ATOM 678 C CA . MET A 1 90 ? 14.045 -6.660 -3.154 1.00 83.06 90 MET A CA 1
ATOM 679 C C . MET A 1 90 ? 14.420 -5.197 -3.285 1.00 83.06 90 MET A C 1
ATOM 681 O O . MET A 1 90 ? 15.004 -4.766 -4.286 1.00 83.06 90 MET A O 1
ATOM 685 N N . LEU A 1 91 ? 14.119 -4.456 -2.234 1.00 83.75 91 LEU A N 1
ATOM 686 C CA . LEU A 1 91 ? 14.502 -3.071 -2.096 1.00 83.75 91 LEU A CA 1
ATOM 687 C C . LEU A 1 91 ? 15.832 -3.001 -1.335 1.00 83.75 91 LEU A C 1
ATOM 689 O O . LEU A 1 91 ? 15.966 -3.511 -0.226 1.00 83.75 91 LEU A O 1
ATOM 693 N N . ASP A 1 92 ? 16.837 -2.391 -1.955 1.00 82.25 92 ASP A N 1
ATOM 694 C CA . ASP A 1 92 ? 18.082 -2.009 -1.295 1.00 82.25 92 ASP A CA 1
ATOM 695 C C . ASP A 1 92 ? 17.942 -0.550 -0.860 1.00 82.25 92 ASP A C 1
ATOM 697 O O . ASP A 1 92 ? 17.868 0.348 -1.693 1.00 82.25 92 ASP A O 1
ATOM 701 N N . ILE A 1 93 ? 17.888 -0.298 0.446 1.00 80.25 93 ILE A N 1
ATOM 702 C CA . ILE A 1 93 ? 17.769 1.056 1.011 1.00 80.25 93 ILE A CA 1
ATOM 703 C C . ILE A 1 93 ? 19.090 1.844 0.989 1.00 80.25 93 ILE A C 1
ATOM 705 O O . ILE A 1 93 ? 19.174 2.931 1.555 1.00 80.25 93 ILE A O 1
ATOM 709 N N . GLY A 1 94 ? 20.147 1.313 0.368 1.00 73.12 94 GLY A N 1
ATOM 710 C CA . GLY A 1 94 ? 21.391 2.044 0.141 1.00 73.12 94 GLY A CA 1
ATOM 711 C C . GLY A 1 94 ? 22.273 2.190 1.382 1.00 73.12 94 GLY A C 1
ATOM 712 O O . GLY A 1 94 ? 23.259 2.923 1.340 1.00 73.12 94 GLY A O 1
ATOM 713 N N . LEU A 1 95 ? 21.984 1.474 2.479 1.00 77.44 95 LEU A N 1
ATOM 714 C CA . LEU A 1 95 ? 22.767 1.540 3.727 1.00 77.44 95 LEU A CA 1
ATOM 715 C C . LEU A 1 95 ? 24.236 1.123 3.554 1.00 77.44 95 LEU A C 1
ATOM 717 O O . LEU A 1 95 ? 25.085 1.496 4.362 1.00 77.44 95 LEU A O 1
ATOM 721 N N . ASN A 1 96 ? 24.553 0.398 2.482 1.00 75.50 96 ASN A N 1
ATOM 722 C CA . ASN A 1 96 ? 25.926 0.046 2.125 1.00 75.50 96 ASN A CA 1
ATOM 723 C C . ASN A 1 96 ? 26.746 1.253 1.617 1.00 75.50 96 ASN A C 1
ATOM 725 O O . ASN A 1 96 ? 27.976 1.195 1.591 1.00 75.50 96 ASN A O 1
ATOM 729 N N . PHE A 1 97 ? 26.096 2.361 1.242 1.00 75.56 97 PHE A N 1
ATOM 730 C CA . PHE A 1 97 ? 26.737 3.573 0.733 1.00 75.56 97 PHE A CA 1
ATOM 731 C C . PHE A 1 97 ? 26.877 4.623 1.840 1.00 75.56 97 PHE A C 1
ATOM 733 O O . PHE A 1 97 ? 26.053 5.520 2.001 1.00 75.56 97 PHE A O 1
ATOM 740 N N . LEU A 1 98 ? 27.978 4.533 2.590 1.00 69.50 98 LEU A N 1
ATOM 741 C CA . LEU A 1 98 ? 28.253 5.354 3.781 1.00 69.50 98 LEU A CA 1
ATOM 742 C C . LEU A 1 98 ? 28.223 6.877 3.549 1.00 69.50 98 LEU A C 1
ATOM 744 O O . LEU A 1 98 ? 28.056 7.632 4.504 1.00 69.50 98 LEU A O 1
ATOM 748 N N . THR A 1 99 ? 28.418 7.343 2.314 1.00 73.50 99 THR A N 1
ATOM 749 C CA . THR A 1 99 ? 28.499 8.775 1.987 1.00 73.50 99 THR A CA 1
ATOM 750 C C . THR A 1 99 ? 27.197 9.375 1.466 1.00 73.50 99 THR A C 1
ATOM 752 O O . THR A 1 99 ? 27.059 10.592 1.516 1.00 73.50 99 THR A O 1
ATOM 755 N N . ASP A 1 100 ? 26.265 8.559 0.959 1.00 79.62 100 ASP A N 1
ATOM 756 C CA . ASP A 1 100 ? 25.021 9.049 0.346 1.00 79.62 100 ASP A CA 1
ATOM 757 C C . ASP A 1 100 ? 23.884 8.013 0.395 1.00 79.62 100 ASP A C 1
ATOM 759 O O . ASP A 1 100 ? 23.225 7.722 -0.605 1.00 79.62 100 ASP A O 1
ATOM 763 N N . ALA A 1 101 ? 23.665 7.411 1.566 1.00 76.38 101 ALA A N 1
ATOM 764 C CA . ALA A 1 101 ? 22.678 6.343 1.734 1.00 76.38 101 ALA A CA 1
ATOM 765 C C . ALA A 1 101 ? 21.269 6.754 1.267 1.00 76.38 101 ALA A C 1
ATOM 767 O O . ALA A 1 101 ? 20.567 5.956 0.657 1.00 76.38 101 ALA A O 1
ATOM 768 N N . LEU A 1 102 ? 20.885 8.021 1.473 1.00 81.50 102 LEU A N 1
ATOM 769 C CA . LEU A 1 102 ? 19.554 8.533 1.126 1.00 81.50 102 LEU A CA 1
ATOM 770 C C . LEU A 1 102 ? 19.268 8.504 -0.381 1.00 81.50 102 LEU A C 1
ATOM 772 O O . LEU A 1 102 ? 18.110 8.369 -0.762 1.00 81.50 102 LEU A O 1
ATOM 776 N N . ASN A 1 103 ? 20.294 8.635 -1.227 1.00 85.50 103 ASN A N 1
ATOM 777 C CA . ASN A 1 103 ? 20.157 8.631 -2.687 1.00 85.50 103 ASN A CA 1
ATOM 778 C C . ASN A 1 103 ? 20.693 7.355 -3.337 1.00 85.50 103 ASN A C 1
ATOM 780 O O . ASN A 1 103 ? 20.687 7.245 -4.559 1.00 85.50 103 ASN A O 1
ATOM 784 N N . SER A 1 104 ? 21.183 6.401 -2.546 1.00 84.75 104 SER A N 1
ATOM 785 C CA . SER A 1 104 ? 21.833 5.194 -3.065 1.00 84.75 104 SER A CA 1
ATOM 786 C C . SER A 1 104 ? 20.926 3.970 -3.052 1.00 84.75 104 SER A C 1
ATOM 788 O O . SER A 1 104 ? 21.405 2.853 -3.244 1.00 84.75 104 SER A O 1
ATOM 790 N N . GLY A 1 105 ? 19.627 4.166 -2.828 1.00 87.44 105 GLY A N 1
ATOM 791 C CA . GLY A 1 105 ? 18.678 3.073 -2.854 1.00 87.44 105 GLY A CA 1
ATOM 792 C C . GLY A 1 105 ? 18.531 2.473 -4.254 1.00 87.44 105 GLY A C 1
ATOM 793 O O . GLY A 1 105 ? 18.847 3.097 -5.275 1.00 87.44 105 GLY A O 1
ATOM 794 N N . GLY A 1 106 ? 18.044 1.244 -4.321 1.00 89.44 106 GLY A N 1
ATOM 795 C CA . GLY A 1 106 ? 17.871 0.529 -5.569 1.00 89.44 106 GLY A CA 1
ATOM 796 C C . GLY A 1 106 ? 16.881 -0.616 -5.475 1.00 89.44 106 GLY A C 1
ATOM 797 O O . GLY A 1 106 ? 16.448 -1.020 -4.401 1.00 89.44 106 GLY A O 1
ATOM 798 N N . ILE A 1 107 ? 16.539 -1.146 -6.641 1.00 89.62 107 ILE A N 1
ATOM 799 C CA . ILE A 1 107 ? 15.751 -2.364 -6.781 1.00 89.62 107 ILE A CA 1
ATOM 800 C C . ILE A 1 107 ? 16.697 -3.433 -7.281 1.00 89.62 107 ILE A C 1
ATOM 802 O O . ILE A 1 107 ? 17.381 -3.249 -8.293 1.00 89.62 107 ILE A O 1
ATOM 806 N N . VAL A 1 108 ? 16.732 -4.552 -6.576 1.00 87.25 108 VAL A N 1
ATOM 807 C CA . VAL A 1 108 ? 17.582 -5.684 -6.909 1.00 87.25 108 VAL A CA 1
ATOM 808 C C . VAL A 1 108 ? 16.740 -6.933 -7.115 1.00 87.25 108 VAL A C 1
ATOM 810 O O . VAL A 1 108 ? 15.685 -7.100 -6.516 1.00 87.25 108 VAL A O 1
ATOM 813 N N . VAL A 1 109 ? 17.212 -7.827 -7.972 1.00 83.06 109 VAL A N 1
ATOM 814 C CA . VAL A 1 109 ? 16.600 -9.122 -8.237 1.00 83.06 109 VAL A CA 1
ATOM 815 C C . VAL A 1 109 ? 17.574 -10.215 -7.861 1.00 83.06 109 VAL A C 1
ATOM 817 O O . VAL A 1 109 ? 18.694 -10.262 -8.368 1.00 83.06 109 VAL A O 1
ATOM 820 N N . GLY A 1 110 ? 17.137 -11.105 -6.983 1.00 74.19 110 GLY A N 1
ATOM 821 C CA . GLY A 1 110 ? 17.874 -12.296 -6.586 1.00 74.19 110 GLY A CA 1
ATOM 822 C C . GLY A 1 110 ? 17.070 -13.564 -6.837 1.00 74.19 110 GLY A C 1
ATOM 823 O O . GLY A 1 110 ? 15.896 -13.525 -7.194 1.00 74.19 110 GLY A O 1
ATOM 824 N N . SER A 1 111 ? 17.713 -14.705 -6.621 1.00 69.12 111 SER A N 1
ATOM 825 C CA . SER A 1 111 ? 17.049 -16.006 -6.584 1.00 69.12 111 SER A CA 1
ATOM 826 C C . SER A 1 111 ? 17.038 -16.528 -5.151 1.00 69.12 111 SER A C 1
ATOM 828 O O . SER A 1 111 ? 18.007 -16.356 -4.411 1.00 69.12 111 SER A O 1
ATOM 830 N N . VAL A 1 112 ? 15.960 -17.218 -4.777 1.00 63.72 112 VAL A N 1
ATOM 831 C CA . VAL A 1 112 ? 15.798 -17.865 -3.460 1.00 63.72 112 VAL A CA 1
ATOM 832 C C . VAL A 1 112 ? 16.880 -18.905 -3.142 1.00 63.72 112 VAL A C 1
ATOM 834 O O . VAL A 1 112 ? 17.055 -19.280 -1.988 1.00 63.72 112 VAL A O 1
ATOM 837 N N . ASP A 1 113 ? 17.618 -19.380 -4.149 1.00 62.78 113 ASP A N 1
ATOM 838 C CA . ASP A 1 113 ? 18.729 -20.325 -3.987 1.00 62.78 113 ASP A CA 1
ATOM 839 C C . ASP A 1 113 ? 20.082 -19.654 -3.678 1.00 62.78 113 ASP A C 1
ATOM 841 O O . ASP A 1 113 ? 21.111 -20.330 -3.657 1.00 62.78 113 ASP A O 1
ATOM 845 N N . GLY A 1 114 ? 20.095 -18.339 -3.427 1.00 55.22 114 GLY A N 1
ATOM 846 C CA . GLY A 1 114 ? 21.289 -17.599 -3.010 1.00 55.22 114 GLY A CA 1
ATOM 847 C C . GLY A 1 114 ? 22.277 -17.298 -4.141 1.00 55.22 114 GLY A C 1
ATOM 848 O O . GLY A 1 114 ? 23.429 -16.952 -3.875 1.00 55.22 114 GLY A O 1
ATOM 849 N N . ARG A 1 115 ? 21.861 -17.434 -5.408 1.00 62.50 115 ARG A N 1
ATOM 850 C CA . ARG A 1 115 ? 22.649 -16.968 -6.564 1.00 62.50 115 ARG A CA 1
ATOM 851 C C . ARG A 1 115 ? 22.770 -15.439 -6.593 1.00 62.50 115 ARG A C 1
ATOM 853 O O . ARG A 1 115 ? 22.084 -14.738 -5.857 1.00 62.50 115 ARG A O 1
ATOM 860 N N . GLN A 1 116 ? 23.662 -14.939 -7.458 1.00 66.75 116 GLN A N 1
ATOM 861 C CA . GLN A 1 116 ? 23.992 -13.514 -7.566 1.00 66.75 116 GLN A CA 1
ATOM 862 C C . GLN A 1 116 ? 22.749 -12.620 -7.633 1.00 66.75 116 GLN A C 1
ATOM 864 O O . GLN A 1 116 ? 21.849 -12.833 -8.445 1.00 66.75 116 GLN A O 1
ATOM 869 N N . ILE A 1 117 ? 22.758 -11.594 -6.786 1.00 79.19 117 ILE A N 1
ATOM 870 C CA . ILE A 1 117 ? 21.794 -10.502 -6.783 1.00 79.19 117 ILE A CA 1
ATOM 871 C C . ILE A 1 117 ? 22.195 -9.520 -7.888 1.00 79.19 117 ILE A C 1
ATOM 873 O O . ILE A 1 117 ? 23.343 -9.079 -7.946 1.00 79.19 117 ILE A O 1
ATOM 877 N N . ARG A 1 118 ? 21.253 -9.180 -8.767 1.00 81.12 118 ARG A N 1
ATOM 878 C CA . ARG A 1 118 ? 21.428 -8.215 -9.856 1.00 81.12 118 ARG A CA 1
ATOM 879 C C . ARG A 1 118 ? 20.659 -6.940 -9.549 1.00 81.12 118 ARG A C 1
ATOM 881 O O . ARG A 1 118 ? 19.458 -6.991 -9.322 1.00 81.12 118 ARG A O 1
ATOM 888 N N . THR A 1 119 ? 21.308 -5.788 -9.634 1.00 85.69 119 THR A N 1
ATOM 889 C CA . THR A 1 119 ? 20.620 -4.492 -9.557 1.00 85.69 119 THR A CA 1
ATOM 890 C C . THR A 1 119 ? 19.840 -4.214 -10.846 1.00 85.69 119 THR A C 1
ATOM 892 O O . THR A 1 119 ? 20.408 -4.276 -11.936 1.00 85.69 119 THR A O 1
ATOM 895 N N . LEU A 1 120 ? 18.544 -3.916 -10.725 1.00 87.19 120 LEU A N 1
ATOM 896 C CA . LEU A 1 120 ? 17.681 -3.438 -11.813 1.00 87.19 120 LEU A CA 1
ATOM 897 C C . LEU A 1 120 ? 17.702 -1.916 -11.920 1.00 87.19 120 LEU A C 1
ATOM 899 O O . LEU A 1 120 ? 17.824 -1.366 -13.010 1.00 87.19 120 LEU A O 1
ATOM 903 N N . VAL A 1 121 ? 17.559 -1.249 -10.777 1.00 89.44 121 VAL A N 1
ATOM 904 C CA . VAL A 1 121 ? 17.484 0.207 -10.670 1.00 89.44 121 VAL A CA 1
ATOM 905 C C . VAL A 1 121 ? 18.378 0.633 -9.515 1.00 89.44 121 VAL A C 1
ATOM 907 O O . VAL A 1 121 ? 18.388 -0.013 -8.473 1.00 89.44 121 VAL A O 1
ATOM 910 N N . SER A 1 122 ? 19.130 1.713 -9.692 1.00 90.44 122 SER A N 1
ATOM 911 C CA . SER A 1 122 ? 20.021 2.281 -8.678 1.00 90.44 122 SER A CA 1
ATOM 912 C C . SER A 1 122 ? 19.800 3.785 -8.545 1.00 90.44 122 SER A C 1
ATOM 914 O O . SER A 1 122 ? 19.189 4.404 -9.420 1.00 90.44 122 SER A O 1
ATOM 916 N N . GLY A 1 123 ? 20.359 4.385 -7.496 1.00 88.00 123 GLY A N 1
ATOM 917 C CA . GLY A 1 123 ? 20.372 5.840 -7.335 1.00 88.00 123 GLY A CA 1
ATOM 918 C C . GLY A 1 123 ? 19.001 6.423 -6.989 1.00 88.00 123 GLY A C 1
ATOM 919 O O . GLY A 1 123 ? 18.682 7.538 -7.397 1.00 88.00 123 GLY A O 1
ATOM 920 N N . GLN A 1 124 ? 18.146 5.631 -6.347 1.00 88.75 124 GLN A N 1
ATOM 921 C CA . GLN A 1 124 ? 16.795 6.026 -5.986 1.00 88.75 124 GLN A CA 1
ATOM 922 C C . GLN A 1 124 ? 16.786 6.664 -4.598 1.00 88.75 124 GLN A C 1
ATOM 924 O O . GLN A 1 124 ? 17.485 6.229 -3.679 1.00 88.75 124 GLN A O 1
ATOM 929 N N . HIS A 1 125 ? 15.977 7.712 -4.461 1.00 88.50 125 HIS A N 1
ATOM 930 C CA . HIS A 1 125 ? 15.892 8.496 -3.241 1.00 88.50 125 HIS A CA 1
ATOM 931 C C . HIS A 1 125 ? 14.885 7.882 -2.269 1.00 88.50 125 HIS A C 1
ATOM 933 O O . HIS A 1 125 ? 13.693 7.864 -2.570 1.00 88.50 125 HIS A O 1
ATOM 939 N N . LEU A 1 126 ? 15.356 7.432 -1.103 1.00 88.50 126 LEU A N 1
ATOM 940 C CA . LEU A 1 126 ? 14.512 7.030 0.029 1.00 88.50 126 LEU A CA 1
ATOM 941 C C . LEU A 1 126 ? 13.339 6.102 -0.348 1.00 88.50 126 LEU A C 1
ATOM 943 O O . LEU A 1 126 ? 12.185 6.414 -0.042 1.00 88.50 126 LEU A O 1
ATOM 947 N N . LEU A 1 127 ? 13.608 4.982 -1.031 1.00 90.19 127 LEU A N 1
ATOM 948 C CA . LEU A 1 127 ? 12.539 4.029 -1.349 1.00 90.19 127 LEU A CA 1
ATOM 949 C C . LEU A 1 127 ? 11.988 3.359 -0.084 1.00 90.19 127 LEU A C 1
ATOM 951 O O . LEU A 1 127 ? 12.719 3.196 0.894 1.00 90.19 127 LEU A O 1
ATOM 955 N N . ASP A 1 128 ? 10.720 2.953 -0.127 1.00 90.69 128 ASP A N 1
ATOM 956 C CA . ASP A 1 128 ? 10.052 2.272 0.991 1.00 90.69 128 ASP A CA 1
ATOM 957 C C . ASP A 1 128 ? 9.236 1.060 0.520 1.00 90.69 128 ASP A C 1
ATOM 959 O O . ASP A 1 128 ? 9.619 -0.062 0.820 1.00 90.69 128 ASP A O 1
ATOM 963 N N . GLY A 1 129 ? 8.182 1.264 -0.276 1.00 90.94 129 GLY A N 1
ATOM 964 C CA . GLY A 1 129 ? 7.317 0.189 -0.772 1.00 90.94 129 GLY A CA 1
ATOM 965 C C . GLY A 1 129 ? 7.625 -0.245 -2.201 1.00 90.94 129 GLY A C 1
ATOM 966 O O . GLY A 1 129 ? 8.003 0.588 -3.029 1.00 90.94 129 GLY A O 1
ATOM 967 N N . LEU A 1 130 ? 7.395 -1.525 -2.518 1.00 92.69 130 LEU A N 1
ATOM 968 C CA . LEU A 1 130 ? 7.581 -2.102 -3.853 1.00 92.69 130 LEU A CA 1
ATOM 969 C C . LEU A 1 130 ? 6.511 -3.152 -4.174 1.00 92.69 130 LEU A C 1
ATOM 971 O O . LEU A 1 130 ? 6.220 -4.025 -3.364 1.00 92.69 130 LEU A O 1
ATOM 975 N N . ASP A 1 131 ? 5.972 -3.119 -5.393 1.00 91.88 131 ASP A N 1
ATOM 976 C CA . ASP A 1 131 ? 5.108 -4.193 -5.893 1.00 91.88 131 ASP A CA 1
ATOM 977 C C . ASP A 1 131 ? 5.185 -4.326 -7.423 1.00 91.88 131 ASP A C 1
ATOM 979 O O . ASP A 1 131 ? 5.648 -3.425 -8.133 1.00 91.88 131 ASP A O 1
ATOM 983 N N . ILE A 1 132 ? 4.766 -5.476 -7.957 1.00 89.06 132 ILE A N 1
ATOM 984 C CA . ILE A 1 132 ? 5.008 -5.856 -9.356 1.00 89.06 132 ILE A CA 1
ATOM 985 C C . ILE A 1 132 ? 3.724 -6.275 -10.038 1.00 89.06 132 ILE A C 1
ATOM 987 O O . ILE A 1 132 ? 3.068 -7.225 -9.633 1.00 89.06 132 ILE A O 1
ATOM 991 N N . SER A 1 133 ? 3.427 -5.648 -11.172 1.00 85.94 133 SER A N 1
ATOM 992 C CA . SER A 1 133 ? 2.332 -6.057 -12.041 1.00 85.94 133 SER A CA 1
ATOM 993 C C . SER A 1 133 ? 2.864 -6.783 -13.267 1.00 85.94 133 SER A C 1
ATOM 995 O O . SER A 1 133 ? 3.327 -6.173 -14.232 1.00 85.94 133 SER A O 1
ATOM 997 N N . PHE A 1 134 ? 2.721 -8.108 -13.283 1.00 82.56 134 PHE A N 1
ATOM 998 C CA . PHE A 1 134 ? 3.002 -8.910 -14.479 1.00 82.56 134 PHE A CA 1
ATOM 999 C C . PHE A 1 134 ? 2.045 -8.591 -15.634 1.00 82.56 134 PHE A C 1
ATOM 1001 O O . PHE A 1 134 ? 2.416 -8.728 -16.796 1.00 82.56 134 PHE A O 1
ATOM 1008 N N . LYS A 1 135 ? 0.833 -8.112 -15.324 1.00 80.50 135 LYS A N 1
ATOM 1009 C CA . LYS A 1 135 ? -0.177 -7.732 -16.320 1.00 80.50 135 LYS A CA 1
ATOM 1010 C C . LYS A 1 135 ? 0.203 -6.461 -17.081 1.00 80.50 135 LYS A C 1
ATOM 1012 O O . LYS A 1 135 ? -0.079 -6.373 -18.271 1.00 80.50 135 LYS A O 1
ATOM 1017 N N . THR A 1 136 ? 0.849 -5.495 -16.422 1.00 81.38 136 THR A N 1
ATOM 1018 C CA . THR A 1 136 ? 1.393 -4.298 -17.093 1.00 81.38 136 THR A CA 1
ATOM 1019 C C . THR A 1 136 ? 2.864 -4.455 -17.480 1.00 81.38 136 THR A C 1
ATOM 1021 O O . THR A 1 136 ? 3.377 -3.649 -18.252 1.00 81.38 136 THR A O 1
ATOM 1024 N N . GLY A 1 137 ? 3.541 -5.495 -16.982 1.00 84.00 137 GLY A N 1
ATOM 1025 C CA . GLY A 1 137 ? 4.965 -5.727 -17.208 1.00 84.00 137 GLY A CA 1
ATOM 1026 C C . GLY A 1 137 ? 5.842 -4.697 -16.499 1.00 84.00 137 GLY A C 1
ATOM 1027 O O . GLY A 1 137 ? 6.875 -4.299 -17.046 1.00 84.00 137 GLY A O 1
ATOM 1028 N N . ARG A 1 138 ? 5.420 -4.231 -15.315 1.00 90.88 138 ARG A N 1
ATOM 1029 C CA . ARG A 1 138 ? 6.093 -3.149 -14.589 1.00 90.88 138 ARG A CA 1
ATOM 1030 C C . ARG A 1 138 ? 6.275 -3.419 -13.104 1.00 90.88 138 ARG A C 1
ATOM 1032 O O . ARG A 1 138 ? 5.440 -4.061 -12.469 1.00 90.88 138 ARG A O 1
ATOM 1039 N N . ILE A 1 139 ? 7.358 -2.859 -12.582 1.00 93.19 139 ILE A N 1
ATOM 1040 C CA . ILE A 1 139 ? 7.655 -2.728 -11.158 1.00 93.19 139 ILE A CA 1
ATOM 1041 C C . ILE A 1 139 ? 7.272 -1.310 -10.751 1.00 93.19 139 ILE A C 1
ATOM 1043 O O . ILE A 1 139 ? 7.564 -0.367 -11.487 1.00 93.19 139 ILE A O 1
ATOM 1047 N N . TYR A 1 140 ? 6.631 -1.170 -9.599 1.00 96.19 140 TYR A N 1
ATOM 1048 C CA . TYR A 1 140 ? 6.261 0.102 -8.996 1.00 96.19 140 TYR A CA 1
ATOM 1049 C C . TYR A 1 140 ? 6.948 0.216 -7.643 1.00 96.19 140 TYR A C 1
ATOM 1051 O O . TYR A 1 140 ? 7.087 -0.785 -6.941 1.00 96.19 140 TYR A O 1
ATOM 1059 N N . TRP A 1 141 ? 7.375 1.421 -7.276 1.00 96.69 141 TRP A N 1
ATOM 1060 C CA . TRP A 1 141 ? 7.920 1.685 -5.948 1.00 96.69 141 TRP A CA 1
ATOM 1061 C C . TRP A 1 141 ? 7.586 3.090 -5.469 1.00 96.69 141 TRP A C 1
ATOM 1063 O O . TRP A 1 141 ? 7.357 4.006 -6.267 1.00 96.69 141 TRP A O 1
ATOM 1073 N N . THR A 1 142 ? 7.564 3.261 -4.153 1.00 96.81 142 THR A N 1
ATOM 1074 C CA . THR A 1 142 ? 7.407 4.565 -3.512 1.00 96.81 142 THR A CA 1
ATOM 1075 C C . THR A 1 142 ? 8.762 5.116 -3.107 1.00 96.81 142 THR A C 1
ATOM 1077 O O . THR A 1 142 ? 9.647 4.382 -2.678 1.00 96.81 142 THR A O 1
ATOM 1080 N N . CYS A 1 143 ? 8.915 6.428 -3.251 1.00 96.00 143 CYS A N 1
ATOM 1081 C CA . CYS A 1 143 ? 10.035 7.194 -2.727 1.00 96.00 143 CYS A CA 1
ATOM 1082 C C . CYS A 1 143 ? 9.469 8.151 -1.680 1.00 96.00 143 CYS A C 1
ATOM 1084 O O . CYS A 1 143 ? 8.677 9.034 -2.021 1.00 96.00 143 CYS A O 1
ATOM 1086 N N . MET A 1 144 ? 9.870 7.979 -0.421 1.00 94.31 144 MET A N 1
ATOM 1087 C CA . MET A 1 144 ? 9.318 8.705 0.726 1.00 94.31 144 MET A CA 1
ATOM 1088 C C . MET A 1 144 ? 9.466 10.219 0.626 1.00 94.31 144 MET A C 1
ATOM 1090 O O . MET A 1 144 ? 8.688 10.941 1.240 1.00 94.31 144 MET A O 1
ATOM 1094 N N . GLY A 1 145 ? 10.488 10.695 -0.084 1.00 92.88 145 GLY A N 1
ATOM 1095 C CA . GLY A 1 145 ? 10.893 12.086 0.037 1.00 92.88 145 GLY A CA 1
ATOM 1096 C C . GLY A 1 145 ? 11.362 12.412 1.458 1.00 92.88 145 GLY A C 1
ATOM 1097 O O . GLY A 1 145 ? 11.648 11.529 2.274 1.00 92.88 145 GLY A O 1
ATOM 1098 N N . ILE A 1 146 ? 11.464 13.698 1.760 1.00 92.25 146 ILE A N 1
ATOM 1099 C CA . ILE A 1 146 ? 11.902 14.180 3.066 1.00 92.25 146 ILE A CA 1
ATOM 1100 C C . ILE A 1 146 ? 10.655 14.368 3.940 1.00 92.25 146 ILE A C 1
ATOM 1102 O O . ILE A 1 146 ? 9.789 15.146 3.567 1.00 92.25 146 ILE A O 1
ATOM 1106 N N . PRO A 1 147 ? 10.559 13.780 5.149 1.00 88.62 147 PRO A N 1
ATOM 1107 C CA . PRO A 1 147 ? 9.359 13.878 5.997 1.00 88.62 147 PRO A CA 1
ATOM 1108 C C . PRO A 1 147 ? 8.864 15.295 6.327 1.00 88.62 147 PRO A C 1
ATOM 1110 O O . PRO A 1 147 ? 7.729 15.477 6.740 1.00 88.62 147 PRO A O 1
ATOM 1113 N N . THR A 1 148 ? 9.699 16.324 6.192 1.00 90.69 148 THR A N 1
ATOM 1114 C CA . THR A 1 148 ? 9.301 17.729 6.396 1.00 90.69 148 THR A CA 1
ATOM 1115 C C . THR A 1 148 ? 8.851 18.436 5.115 1.00 90.69 148 THR A C 1
ATOM 1117 O O . THR A 1 148 ? 8.520 19.619 5.163 1.00 90.69 148 THR A O 1
ATOM 1120 N N . SER A 1 149 ? 8.888 17.747 3.977 1.00 93.12 149 SER A N 1
ATOM 1121 C CA . SER A 1 149 ? 8.631 18.271 2.640 1.00 93.12 149 SER A CA 1
ATOM 1122 C C . SER A 1 149 ? 7.583 17.411 1.940 1.00 93.12 149 SER A C 1
ATOM 1124 O O . SER A 1 149 ? 7.663 16.190 1.941 1.00 93.12 149 SER A O 1
ATOM 1126 N N . ASN A 1 150 ? 6.614 18.046 1.285 1.00 95.25 150 ASN A N 1
ATOM 1127 C CA . ASN A 1 150 ? 5.626 17.340 0.471 1.00 95.25 150 ASN A CA 1
ATOM 1128 C C . ASN A 1 150 ? 6.230 16.971 -0.898 1.00 95.25 150 ASN A C 1
ATOM 1130 O O . ASN A 1 150 ? 5.834 17.531 -1.920 1.00 95.25 150 ASN A O 1
ATOM 1134 N N . ASP A 1 151 ? 7.266 16.130 -0.909 1.00 96.56 151 ASP A N 1
ATOM 1135 C CA . ASP A 1 151 ? 8.081 15.843 -2.094 1.00 96.56 151 ASP A CA 1
ATOM 1136 C C . ASP A 1 151 ? 8.199 14.356 -2.461 1.00 96.56 151 ASP A C 1
ATOM 1138 O O . ASP A 1 151 ? 8.911 14.032 -3.418 1.00 96.56 151 ASP A O 1
ATOM 1142 N N . GLY A 1 152 ? 7.451 13.482 -1.783 1.00 97.12 152 GLY A N 1
ATOM 1143 C CA . GLY A 1 152 ? 7.353 12.063 -2.099 1.00 97.12 152 GLY A CA 1
ATOM 1144 C C . GLY A 1 152 ? 6.864 11.782 -3.523 1.00 97.12 152 GLY A C 1
ATOM 1145 O O . GLY A 1 152 ? 6.175 12.589 -4.154 1.00 97.12 152 GLY A O 1
ATOM 1146 N N . THR A 1 153 ? 7.231 10.613 -4.055 1.00 97.69 153 THR A N 1
ATOM 1147 C CA . THR A 1 153 ? 6.857 10.197 -5.418 1.00 97.69 153 THR A CA 1
ATOM 1148 C C . THR A 1 153 ? 6.507 8.716 -5.499 1.00 97.69 153 THR A C 1
ATOM 1150 O O . THR A 1 153 ? 6.899 7.921 -4.645 1.00 97.69 153 THR A O 1
ATOM 1153 N N . VAL A 1 154 ? 5.783 8.345 -6.556 1.00 98.19 154 VAL A N 1
ATOM 1154 C CA . VAL A 1 154 ? 5.646 6.949 -6.995 1.00 98.19 154 VAL A CA 1
ATOM 1155 C C . VAL A 1 154 ? 6.324 6.828 -8.346 1.00 98.19 154 VAL A C 1
ATOM 1157 O O . VAL A 1 154 ? 6.061 7.623 -9.251 1.00 98.19 154 VAL A O 1
ATOM 1160 N N . GLN A 1 155 ? 7.185 5.835 -8.481 1.00 97.75 155 GLN A N 1
ATOM 1161 C CA . GLN A 1 155 ? 7.967 5.564 -9.676 1.00 97.75 155 GLN A CA 1
ATOM 1162 C C . GLN A 1 155 ? 7.603 4.188 -10.234 1.00 97.75 155 GLN A C 1
ATOM 1164 O O . GLN A 1 155 ? 7.011 3.350 -9.551 1.00 97.75 155 GLN A O 1
ATOM 1169 N N . SER A 1 156 ? 7.944 3.956 -11.496 1.00 96.94 156 SER A N 1
ATOM 1170 C CA . SER A 1 156 ? 7.785 2.655 -12.138 1.00 96.94 156 SER A CA 1
ATOM 1171 C C . SER A 1 156 ? 8.865 2.401 -13.173 1.00 96.94 156 SER A C 1
ATOM 1173 O O . SER A 1 156 ? 9.442 3.347 -13.696 1.00 96.94 156 SER A O 1
ATOM 1175 N N . CYS A 1 157 ? 9.117 1.139 -13.498 1.00 94.62 157 CYS A N 1
ATOM 1176 C CA . CYS A 1 157 ? 9.977 0.720 -14.601 1.00 94.62 157 CYS A CA 1
ATOM 1177 C C . CYS A 1 157 ? 9.457 -0.588 -15.199 1.00 94.62 157 CYS A C 1
ATOM 1179 O O . CYS A 1 157 ? 8.583 -1.245 -14.631 1.00 94.62 157 CYS A O 1
ATOM 1181 N N . LYS A 1 158 ? 9.972 -0.981 -16.362 1.00 87.50 158 LYS A N 1
ATOM 1182 C CA . LYS A 1 158 ? 9.754 -2.327 -16.905 1.00 87.50 158 LYS A CA 1
ATOM 1183 C C . LYS A 1 158 ? 10.438 -3.374 -16.026 1.00 87.50 158 LYS A C 1
ATOM 1185 O O . LYS A 1 158 ? 11.381 -3.069 -15.306 1.00 87.50 158 LYS A O 1
ATOM 1190 N N . LEU A 1 159 ? 10.013 -4.634 -16.140 1.00 83.62 159 LEU A N 1
ATOM 1191 C CA . LEU A 1 159 ? 10.586 -5.754 -15.366 1.00 83.62 159 LEU A CA 1
ATOM 1192 C C . LEU A 1 159 ? 12.105 -5.948 -15.557 1.00 83.62 159 LEU A C 1
ATOM 1194 O O . LEU A 1 159 ? 12.755 -6.589 -14.736 1.00 83.62 159 LEU A O 1
ATOM 1198 N N . ASP A 1 160 ? 12.679 -5.418 -16.638 1.00 78.69 160 ASP A N 1
ATOM 1199 C CA . ASP A 1 160 ? 14.120 -5.449 -16.902 1.00 78.69 160 ASP A CA 1
ATOM 1200 C C . ASP A 1 160 ? 14.897 -4.273 -16.274 1.00 78.69 160 ASP A C 1
ATOM 1202 O O . ASP A 1 160 ? 16.125 -4.250 -16.367 1.00 78.69 160 ASP A O 1
ATOM 1206 N N . GLY A 1 161 ? 14.206 -3.337 -15.613 1.00 83.81 161 GLY A N 1
ATOM 1207 C CA . GLY A 1 161 ? 14.757 -2.114 -15.021 1.00 83.81 161 GLY A CA 1
ATOM 1208 C C . GLY A 1 161 ? 14.752 -0.895 -15.952 1.00 83.81 161 GLY A C 1
ATOM 1209 O O . GLY A 1 161 ? 15.081 0.208 -15.518 1.00 83.81 161 GLY A O 1
ATOM 1210 N N . SER A 1 162 ? 14.377 -1.055 -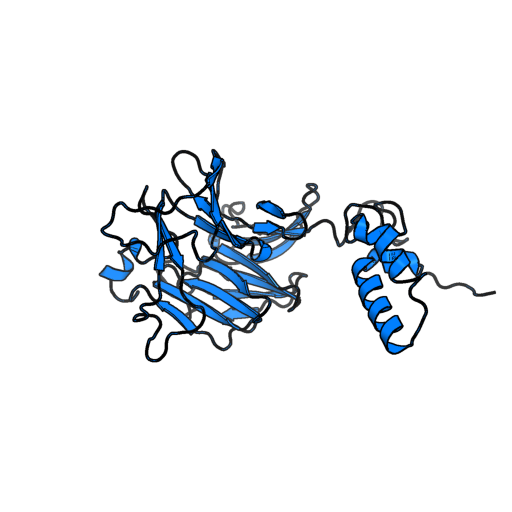17.225 1.00 83.25 162 SER A N 1
ATOM 1211 C CA . SER A 1 162 ? 14.353 0.039 -18.204 1.00 83.25 162 SER A CA 1
ATOM 1212 C C . SER A 1 162 ? 13.069 0.878 -18.133 1.00 83.25 162 SER A C 1
ATOM 1214 O O . SER A 1 162 ? 12.100 0.501 -17.479 1.00 83.25 162 SER A O 1
ATOM 1216 N N . ASP A 1 163 ? 13.041 2.016 -18.842 1.00 90.12 163 ASP A N 1
ATOM 1217 C CA . ASP A 1 163 ? 11.849 2.879 -18.968 1.00 90.12 163 ASP A CA 1
ATOM 1218 C C . ASP A 1 163 ? 11.293 3.334 -17.605 1.00 90.12 163 ASP A C 1
ATOM 1220 O O . ASP A 1 163 ? 10.124 3.119 -17.280 1.00 90.12 163 ASP A O 1
ATOM 1224 N N . ILE A 1 164 ? 12.169 3.945 -16.797 1.00 95.31 164 ILE A N 1
ATOM 1225 C CA . ILE A 1 164 ? 11.780 4.548 -15.520 1.00 95.31 164 ILE A CA 1
ATOM 1226 C C . ILE A 1 164 ? 10.846 5.733 -15.779 1.00 95.31 164 ILE A C 1
ATOM 1228 O O . ILE A 1 164 ? 11.167 6.626 -16.567 1.00 95.31 164 ILE A O 1
ATOM 1232 N N . GLN A 1 165 ? 9.706 5.753 -15.096 1.00 96.19 165 GLN A N 1
ATOM 1233 C CA . GLN A 1 165 ? 8.690 6.790 -15.206 1.00 96.19 165 GLN A CA 1
ATOM 1234 C C . GLN A 1 165 ? 8.141 7.186 -13.839 1.00 96.19 165 GLN A C 1
ATOM 1236 O O . GLN A 1 165 ? 7.766 6.330 -13.036 1.00 96.19 165 GLN A O 1
ATOM 1241 N N . THR A 1 166 ? 7.988 8.494 -13.643 1.00 97.56 166 THR A N 1
ATOM 1242 C CA . THR A 1 166 ? 7.242 9.062 -12.521 1.00 97.56 166 THR A CA 1
ATOM 1243 C C . THR A 1 166 ? 5.748 8.828 -12.730 1.00 97.56 166 THR A C 1
ATOM 1245 O O . THR A 1 166 ? 5.161 9.383 -13.657 1.00 97.56 166 THR A O 1
ATOM 1248 N N . VAL A 1 167 ? 5.137 8.032 -11.855 1.00 98.12 167 VAL A N 1
ATOM 1249 C CA . VAL A 1 167 ? 3.693 7.751 -11.831 1.00 98.12 167 VAL A CA 1
ATOM 1250 C C . VAL A 1 167 ? 2.960 8.835 -11.046 1.00 98.12 167 VAL A C 1
ATOM 1252 O O . VAL A 1 167 ? 1.983 9.398 -11.527 1.00 98.12 167 VAL A O 1
ATOM 1255 N N . ILE A 1 168 ? 3.464 9.172 -9.856 1.00 98.38 168 ILE A N 1
ATOM 1256 C CA . ILE A 1 168 ? 2.960 10.284 -9.045 1.00 98.38 168 ILE A CA 1
ATOM 1257 C C . ILE A 1 168 ? 4.106 11.271 -8.803 1.00 98.38 168 ILE A C 1
ATOM 1259 O O . ILE A 1 168 ? 5.133 10.869 -8.247 1.00 98.38 168 ILE A O 1
ATOM 1263 N N . PRO A 1 169 ? 3.971 12.540 -9.233 1.00 97.38 169 PRO A N 1
ATOM 1264 C CA . PRO A 1 169 ? 5.042 13.521 -9.141 1.00 97.38 169 PRO A CA 1
ATOM 1265 C C . PRO A 1 169 ? 5.173 14.130 -7.743 1.00 97.38 169 PRO A C 1
ATOM 1267 O O . PRO A 1 169 ? 4.226 14.159 -6.957 1.00 97.38 169 PRO A O 1
ATOM 1270 N N . SER A 1 170 ? 6.354 14.695 -7.488 1.00 97.00 170 SER A N 1
ATOM 1271 C CA . SER A 1 170 ? 6.653 15.461 -6.277 1.00 97.00 170 SER A CA 1
ATOM 1272 C C . SER A 1 170 ? 5.654 16.614 -6.111 1.00 97.00 170 SER A C 1
ATOM 1274 O O . SER A 1 170 ? 5.253 17.241 -7.096 1.00 97.00 170 SER A O 1
ATOM 1276 N N . GLY A 1 171 ? 5.213 16.872 -4.878 1.00 95.81 171 GLY A N 1
ATOM 1277 C CA . GLY A 1 171 ? 4.156 17.840 -4.573 1.00 95.81 171 GLY A CA 1
ATOM 1278 C C . GLY A 1 171 ? 2.741 17.256 -4.546 1.00 95.81 171 GLY A C 1
ATOM 1279 O O . GLY A 1 171 ? 1.846 17.885 -3.978 1.00 95.81 171 GLY A O 1
ATOM 1280 N N . ALA A 1 172 ? 2.508 16.068 -5.118 1.00 96.75 172 ALA A N 1
ATOM 1281 C CA . ALA A 1 172 ? 1.187 15.432 -5.095 1.00 96.75 172 ALA A CA 1
ATOM 1282 C C . ALA A 1 172 ? 0.937 14.601 -3.822 1.00 96.75 172 ALA A C 1
ATOM 1284 O O . ALA A 1 172 ? -0.209 14.487 -3.376 1.00 96.75 172 ALA A O 1
ATOM 1285 N N . ILE A 1 173 ? 1.997 14.026 -3.252 1.00 96.62 173 ILE A N 1
ATOM 1286 C CA . ILE A 1 173 ? 1.976 13.135 -2.085 1.00 96.62 173 ILE A CA 1
ATOM 1287 C C . ILE A 1 173 ? 3.159 13.464 -1.176 1.00 96.62 173 ILE A C 1
ATOM 1289 O O . ILE A 1 173 ? 4.201 13.900 -1.669 1.00 96.62 173 ILE A O 1
ATOM 1293 N N . HIS A 1 174 ? 2.993 13.267 0.132 1.00 95.94 174 HIS A N 1
ATOM 1294 C CA . HIS A 1 174 ? 3.968 13.749 1.103 1.00 95.94 174 HIS A CA 1
ATOM 1295 C C . HIS A 1 174 ? 5.049 12.712 1.374 1.00 95.94 174 HIS A C 1
ATOM 1297 O O . HIS A 1 174 ? 6.195 12.894 0.978 1.00 95.94 174 HIS A O 1
ATOM 1303 N N . THR A 1 175 ? 4.681 11.614 2.023 1.00 95.88 175 THR A N 1
ATOM 1304 C CA . THR A 1 175 ? 5.605 10.549 2.405 1.00 95.88 175 THR A CA 1
ATOM 1305 C C . THR A 1 175 ? 4.933 9.204 2.172 1.00 95.88 175 THR A C 1
ATOM 1307 O O . THR A 1 175 ? 4.363 8.610 3.097 1.00 95.88 175 THR A O 1
ATOM 1310 N N . PRO A 1 176 ? 4.938 8.737 0.909 1.00 96.00 176 PRO A N 1
ATOM 1311 C CA . PRO A 1 176 ? 4.352 7.460 0.564 1.00 96.00 176 PRO A CA 1
ATOM 1312 C C . PRO A 1 176 ? 5.132 6.310 1.205 1.00 96.00 176 PRO A C 1
ATOM 1314 O O . PRO A 1 176 ? 6.360 6.350 1.290 1.00 96.00 176 PRO A O 1
ATOM 1317 N N . LYS A 1 177 ? 4.393 5.301 1.659 1.00 92.88 177 LYS A N 1
ATOM 1318 C CA . LYS A 1 177 ? 4.898 4.095 2.324 1.00 92.88 177 LYS A CA 1
ATOM 1319 C C . LYS A 1 177 ? 4.696 2.857 1.453 1.00 92.88 177 LYS A C 1
ATOM 1321 O O . LYS A 1 177 ? 4.767 2.981 0.228 1.00 92.88 177 LYS A O 1
ATOM 1326 N N . GLN A 1 178 ? 4.441 1.696 2.051 1.00 90.44 178 GLN A N 1
ATOM 1327 C CA . GLN A 1 178 ? 4.115 0.468 1.332 1.00 90.44 178 GLN A CA 1
ATOM 1328 C C . GLN A 1 178 ? 3.032 0.709 0.268 1.00 90.44 178 GLN A C 1
ATOM 1330 O O . GLN A 1 178 ? 2.059 1.443 0.499 1.00 90.44 178 GLN A O 1
ATOM 1335 N N . LEU A 1 179 ? 3.222 0.095 -0.903 1.00 93.38 179 LEU A N 1
ATOM 1336 C CA . LEU A 1 179 ? 2.259 0.106 -2.000 1.00 93.38 179 LEU A CA 1
ATOM 1337 C C . LEU A 1 179 ? 1.812 -1.317 -2.319 1.00 93.38 179 LEU A C 1
ATOM 1339 O O . LEU A 1 179 ? 2.597 -2.253 -2.207 1.00 93.38 179 LEU A O 1
ATOM 1343 N N . ILE A 1 180 ? 0.569 -1.455 -2.760 1.00 93.56 180 ILE A N 1
ATOM 1344 C CA . ILE A 1 180 ? 0.019 -2.716 -3.257 1.00 93.56 180 ILE A CA 1
ATOM 1345 C C . ILE A 1 180 ? -0.708 -2.485 -4.578 1.00 93.56 180 ILE A C 1
ATOM 1347 O O . ILE A 1 180 ? -1.237 -1.396 -4.840 1.00 93.56 180 ILE A O 1
ATOM 1351 N N . ILE A 1 181 ? -0.752 -3.516 -5.413 1.00 92.81 181 ILE A N 1
ATOM 1352 C CA . ILE A 1 181 ? -1.430 -3.481 -6.706 1.00 92.81 181 ILE A CA 1
ATOM 1353 C C . ILE A 1 181 ? -2.671 -4.363 -6.661 1.00 92.81 181 ILE A C 1
ATOM 1355 O O . ILE A 1 181 ? -2.596 -5.576 -6.495 1.00 92.81 181 ILE A O 1
ATOM 1359 N N . ASP A 1 182 ? -3.827 -3.766 -6.934 1.00 90.88 182 ASP A N 1
ATOM 1360 C CA . ASP A 1 182 ? -5.013 -4.523 -7.316 1.00 90.88 182 ASP A CA 1
ATOM 1361 C C . ASP A 1 182 ? -4.865 -4.937 -8.788 1.00 90.88 182 ASP A C 1
ATOM 1363 O O . ASP A 1 182 ? -5.066 -4.137 -9.709 1.00 90.88 182 ASP A O 1
ATOM 1367 N N . HIS A 1 183 ? -4.473 -6.189 -9.032 1.00 85.56 183 HIS A N 1
ATOM 1368 C CA . HIS A 1 183 ? -4.258 -6.713 -10.385 1.00 85.56 183 HIS A CA 1
ATOM 1369 C C . HIS A 1 183 ? -5.547 -6.838 -11.212 1.00 85.56 183 HIS A C 1
ATOM 1371 O O . HIS A 1 183 ? -5.502 -6.789 -12.454 1.00 85.56 183 HIS A O 1
ATOM 1377 N N . ALA A 1 184 ? -6.694 -7.000 -10.548 1.00 85.94 184 ALA A N 1
ATOM 1378 C CA . ALA A 1 184 ? -7.984 -7.107 -11.211 1.00 85.94 184 ALA A CA 1
ATOM 1379 C C . ALA A 1 184 ? -8.408 -5.733 -11.747 1.00 85.94 184 ALA A C 1
ATOM 1381 O O . ALA A 1 184 ? -8.646 -5.599 -12.953 1.00 85.94 184 ALA A O 1
ATOM 1382 N N . ALA A 1 185 ? -8.403 -4.713 -10.882 1.00 88.12 185 ALA A N 1
ATOM 1383 C CA . ALA A 1 185 ? -8.779 -3.341 -11.222 1.00 88.12 185 ALA A CA 1
ATOM 1384 C C . ALA A 1 185 ? -7.652 -2.518 -11.872 1.00 88.12 185 ALA A C 1
ATOM 1386 O O . ALA A 1 185 ? -7.923 -1.439 -12.395 1.00 88.12 185 ALA A O 1
ATOM 1387 N N . LEU A 1 186 ? -6.407 -3.014 -11.861 1.00 89.81 186 LEU A N 1
ATOM 1388 C CA . LEU A 1 186 ? -5.201 -2.318 -12.337 1.00 89.81 186 LEU A CA 1
ATOM 1389 C C . LEU A 1 186 ? -4.928 -0.985 -11.621 1.00 89.81 186 LEU A C 1
ATOM 1391 O O . LEU A 1 186 ? -4.468 -0.014 -12.239 1.00 89.81 186 LEU A O 1
ATOM 1395 N N . LYS A 1 187 ? -5.193 -0.949 -10.312 1.00 95.25 187 LYS A N 1
ATOM 1396 C CA . LYS A 1 187 ? -4.996 0.239 -9.474 1.00 95.25 187 LYS A CA 1
ATOM 1397 C C . LYS A 1 187 ? -3.875 0.034 -8.462 1.00 95.25 187 LYS A C 1
ATOM 1399 O O . LYS A 1 187 ? -3.746 -1.037 -7.876 1.00 95.25 187 LYS A O 1
ATOM 1404 N N . LEU A 1 188 ? -3.089 1.086 -8.265 1.00 97.06 188 LEU A N 1
ATOM 1405 C CA . LEU A 1 188 ? -2.071 1.175 -7.224 1.00 97.06 188 LEU A CA 1
ATOM 1406 C C . LEU A 1 188 ? -2.719 1.769 -5.978 1.00 97.06 188 LEU A C 1
ATOM 1408 O O . LEU A 1 188 ? -3.409 2.782 -6.090 1.00 97.06 188 LEU A O 1
ATOM 1412 N N . TYR A 1 189 ? -2.464 1.185 -4.815 1.00 96.62 189 TYR A N 1
ATOM 1413 C CA . TYR A 1 189 ? -2.860 1.721 -3.517 1.00 96.62 189 TYR A CA 1
ATOM 1414 C C . TYR A 1 189 ? -1.617 1.945 -2.674 1.00 96.62 189 TYR A C 1
ATOM 1416 O O . TYR A 1 189 ? -0.713 1.117 -2.676 1.00 96.62 189 TYR A O 1
ATOM 1424 N N . PHE A 1 190 ? -1.571 3.057 -1.953 1.00 96.06 190 PHE A N 1
ATOM 1425 C CA . PHE A 1 190 ? -0.459 3.378 -1.064 1.00 96.06 190 PHE A CA 1
ATOM 1426 C C . PHE A 1 190 ? -0.926 4.309 0.054 1.00 96.06 190 PHE A C 1
ATOM 1428 O O . PHE A 1 190 ? -1.899 5.060 -0.087 1.00 96.06 190 PHE A O 1
ATOM 1435 N N . CYS A 1 191 ? -0.222 4.260 1.179 1.00 93.81 191 CYS A N 1
ATOM 1436 C CA . CYS A 1 191 ? -0.440 5.186 2.285 1.00 93.81 191 CYS A CA 1
ATOM 1437 C C . CYS A 1 191 ? 0.517 6.371 2.179 1.00 93.81 191 CYS A C 1
ATOM 1439 O O . CYS A 1 191 ? 1.691 6.187 1.882 1.00 93.81 191 CYS A O 1
ATOM 1441 N N . ASP A 1 192 ? 0.021 7.570 2.459 1.00 95.19 192 ASP A N 1
ATOM 1442 C CA . ASP A 1 192 ? 0.785 8.803 2.609 1.00 95.19 192 ASP A CA 1
ATOM 1443 C C . ASP A 1 192 ? 0.804 9.174 4.097 1.00 95.19 192 ASP A C 1
ATOM 1445 O O . ASP A 1 192 ? -0.196 9.655 4.644 1.00 95.19 192 ASP A O 1
ATOM 1449 N N . ARG A 1 193 ? 1.926 8.875 4.764 1.00 93.44 193 ARG A N 1
ATOM 1450 C CA . ARG A 1 193 ? 2.047 8.926 6.226 1.00 93.44 193 ARG A CA 1
ATOM 1451 C C . ARG A 1 193 ? 1.895 10.353 6.740 1.00 93.44 193 ARG A C 1
ATOM 1453 O O . ARG A 1 193 ? 0.949 10.639 7.466 1.00 93.44 193 ARG A O 1
ATOM 1460 N N . GLU A 1 194 ? 2.780 11.249 6.329 1.00 94.38 194 GLU A N 1
ATOM 1461 C CA . GLU A 1 194 ? 2.749 12.659 6.708 1.00 94.38 194 GLU A CA 1
ATOM 1462 C C . GLU A 1 194 ? 1.563 13.393 6.085 1.00 94.38 194 GLU A C 1
ATOM 1464 O O . GLU A 1 194 ? 1.042 14.326 6.689 1.00 94.38 194 GLU A O 1
ATOM 1469 N N . GLY A 1 195 ? 1.077 12.944 4.924 1.00 95.38 195 GLY A N 1
ATOM 1470 C CA . GLY A 1 195 ? -0.134 13.485 4.319 1.00 95.38 195 GLY A CA 1
ATOM 1471 C C . GLY A 1 195 ? -1.434 13.028 4.982 1.00 95.38 195 GLY A C 1
ATOM 1472 O O . GLY A 1 195 ? -2.481 13.546 4.596 1.00 95.38 195 GLY A O 1
ATOM 1473 N N . LEU A 1 196 ? -1.389 12.097 5.949 1.00 95.44 196 LEU A N 1
ATOM 1474 C CA . LEU A 1 196 ? -2.533 11.566 6.710 1.00 95.44 196 LEU A CA 1
ATOM 1475 C C . LEU A 1 196 ? -3.632 10.960 5.825 1.00 95.44 196 LEU A C 1
ATOM 1477 O O . LEU A 1 196 ? -4.833 11.178 6.037 1.00 95.44 196 LEU A O 1
ATOM 1481 N N . ARG A 1 197 ? -3.225 10.234 4.778 1.00 95.56 197 ARG A N 1
ATOM 1482 C CA . ARG A 1 197 ? -4.132 9.740 3.733 1.00 95.56 197 ARG A CA 1
ATOM 1483 C C . ARG A 1 197 ? -3.787 8.326 3.274 1.00 95.56 197 ARG A C 1
ATOM 1485 O O . ARG A 1 197 ? -2.624 7.957 3.207 1.00 95.56 197 ARG A O 1
ATOM 1492 N N . ALA A 1 198 ? -4.804 7.573 2.870 1.00 95.75 198 ALA A N 1
ATOM 1493 C CA . ALA A 1 198 ? -4.646 6.415 1.994 1.00 95.75 198 ALA A CA 1
ATOM 1494 C C . ALA A 1 198 ? -5.179 6.791 0.612 1.00 95.75 198 ALA A C 1
ATOM 1496 O O . ALA A 1 198 ? -6.263 7.378 0.496 1.00 95.75 198 ALA A O 1
ATOM 1497 N N . MET A 1 199 ? -4.413 6.493 -0.430 1.00 96.88 199 MET A N 1
ATOM 1498 C CA . MET A 1 199 ? -4.643 7.002 -1.780 1.00 96.88 199 MET A CA 1
ATOM 1499 C C . MET A 1 199 ? -4.617 5.861 -2.791 1.00 96.88 199 MET A C 1
ATOM 1501 O O . MET A 1 199 ? -4.057 4.794 -2.528 1.00 96.88 199 MET A O 1
ATOM 1505 N N . ARG A 1 200 ? -5.230 6.086 -3.956 1.00 97.00 200 ARG A N 1
ATOM 1506 C CA . ARG A 1 200 ? -5.073 5.193 -5.104 1.00 97.00 200 ARG A CA 1
ATOM 1507 C C . ARG A 1 200 ? -4.969 5.954 -6.409 1.00 97.00 200 ARG A C 1
ATOM 1509 O O . ARG A 1 200 ? -5.436 7.086 -6.508 1.00 97.00 200 ARG A O 1
ATOM 1516 N N . CYS A 1 201 ? -4.422 5.299 -7.418 1.00 98.00 201 CYS A N 1
ATOM 1517 C CA . CYS A 1 201 ? -4.418 5.772 -8.796 1.00 98.00 201 CYS A CA 1
ATOM 1518 C C . CYS A 1 201 ? -4.431 4.588 -9.769 1.00 98.00 201 CYS A C 1
ATOM 1520 O O . CYS A 1 201 ? -4.286 3.428 -9.379 1.00 98.00 201 CYS A O 1
ATOM 1522 N N . ASN A 1 202 ? -4.621 4.876 -11.050 1.00 97.19 202 ASN A N 1
ATOM 1523 C CA . ASN A 1 202 ? -4.381 3.914 -12.114 1.00 97.19 202 ASN A CA 1
ATOM 1524 C C . ASN A 1 202 ? -2.875 3.643 -12.264 1.00 97.19 202 ASN A C 1
ATOM 1526 O O . ASN A 1 202 ? -2.029 4.401 -11.792 1.00 97.19 202 ASN A O 1
ATOM 1530 N N . SER A 1 203 ? -2.539 2.576 -12.985 1.00 93.75 203 SER A N 1
ATOM 1531 C CA . SER A 1 203 ? -1.154 2.151 -13.255 1.00 93.75 203 SER A CA 1
ATOM 1532 C C . SER A 1 203 ? -0.268 3.207 -13.952 1.00 93.75 203 SER A C 1
ATOM 1534 O O . SER A 1 203 ? 0.951 3.042 -13.993 1.00 93.75 203 SER A O 1
ATOM 1536 N N . ASP A 1 204 ? -0.866 4.254 -14.527 1.00 93.50 204 ASP A N 1
ATOM 1537 C CA . ASP A 1 204 ? -0.210 5.398 -15.177 1.00 93.50 204 ASP A CA 1
ATOM 1538 C C . ASP A 1 204 ? -0.273 6.698 -14.346 1.00 93.50 204 ASP A C 1
ATOM 1540 O O . ASP A 1 204 ? 0.158 7.749 -14.814 1.00 93.50 204 ASP A O 1
ATOM 1544 N N . GLY A 1 205 ? -0.821 6.642 -13.127 1.00 96.75 205 GLY A N 1
ATOM 1545 C CA . GLY A 1 205 ? -0.985 7.789 -12.231 1.00 96.75 205 GLY A CA 1
ATOM 1546 C C . GLY A 1 205 ? -2.270 8.590 -12.445 1.00 96.75 205 GLY A C 1
ATOM 1547 O O . GLY A 1 205 ? -2.584 9.465 -11.637 1.00 96.75 205 GLY A O 1
ATOM 1548 N N . SER A 1 206 ? -3.049 8.291 -13.490 1.00 97.38 206 SER A N 1
ATOM 1549 C CA . SER A 1 206 ? -4.364 8.907 -13.694 1.00 97.38 206 SER A CA 1
ATOM 1550 C C . SER A 1 206 ? -5.362 8.481 -12.610 1.00 97.38 206 SER A C 1
ATOM 1552 O O . SER A 1 206 ? -5.139 7.515 -11.881 1.00 97.38 206 SER A O 1
ATOM 1554 N N . GLU A 1 207 ? -6.463 9.226 -12.466 1.00 96.56 207 GLU A N 1
ATOM 1555 C CA . GLU A 1 207 ? -7.465 9.001 -11.405 1.00 96.56 207 GLU A CA 1
ATOM 1556 C C . GLU A 1 207 ? -6.857 8.933 -9.992 1.00 96.56 207 GLU A C 1
ATOM 1558 O O . GLU A 1 207 ? -7.314 8.173 -9.139 1.00 96.56 207 GLU A O 1
ATOM 1563 N N . HIS A 1 208 ? -5.808 9.721 -9.746 1.00 97.50 208 HIS A N 1
ATOM 1564 C CA . HIS A 1 208 ? -5.217 9.852 -8.423 1.00 97.50 208 HIS A CA 1
ATOM 1565 C C . HIS A 1 208 ? -6.218 10.486 -7.450 1.00 97.50 208 HIS A C 1
ATOM 1567 O O . HIS A 1 208 ? -6.589 11.653 -7.594 1.00 97.50 208 HIS A O 1
ATOM 1573 N N . GLU A 1 209 ? -6.652 9.712 -6.457 1.00 96.00 209 GLU A N 1
ATOM 1574 C CA . GLU A 1 209 ? -7.656 10.121 -5.481 1.00 96.00 209 GLU A CA 1
ATOM 1575 C C . GLU A 1 209 ? -7.300 9.699 -4.052 1.00 96.00 209 GLU A C 1
ATOM 1577 O O . GLU A 1 209 ? -6.661 8.672 -3.805 1.00 96.00 209 GLU A O 1
ATOM 1582 N N . THR A 1 210 ? -7.774 10.487 -3.087 1.00 96.75 210 THR A N 1
ATOM 1583 C CA . THR A 1 210 ? -7.746 10.128 -1.668 1.00 96.75 210 THR A CA 1
ATOM 1584 C C . THR A 1 210 ? -8.928 9.214 -1.354 1.00 96.75 210 THR A C 1
ATOM 1586 O O . THR A 1 210 ? -10.081 9.603 -1.537 1.00 96.75 210 THR A O 1
ATOM 1589 N N . VAL A 1 211 ? -8.655 8.024 -0.822 1.00 96.50 211 VAL A N 1
ATOM 1590 C CA . VAL A 1 211 ? -9.675 7.031 -0.442 1.00 96.50 211 VAL A CA 1
ATOM 1591 C C . VAL A 1 211 ? -10.049 7.157 1.038 1.00 96.50 211 VAL A C 1
ATOM 1593 O O . VAL A 1 211 ? -11.218 6.998 1.404 1.00 96.50 211 VAL A O 1
ATOM 1596 N N . ILE A 1 212 ? -9.071 7.466 1.893 1.00 96.81 212 ILE A N 1
ATOM 1597 C CA . ILE A 1 212 ? -9.249 7.711 3.331 1.00 96.81 212 ILE A CA 1
ATOM 1598 C C . ILE A 1 212 ? -8.396 8.916 3.721 1.00 96.81 212 ILE A C 1
ATOM 1600 O O . ILE A 1 212 ? -7.256 9.026 3.277 1.00 96.81 212 ILE A O 1
ATOM 1604 N N . GLN A 1 213 ? -8.933 9.803 4.556 1.00 96.38 213 GLN A N 1
ATOM 1605 C CA . GLN A 1 213 ? -8.201 10.923 5.139 1.00 96.38 213 GLN A CA 1
ATOM 1606 C C . GLN A 1 213 ? -8.466 10.994 6.642 1.00 96.38 213 GLN A C 1
ATOM 1608 O O . GLN A 1 213 ? -9.609 11.151 7.066 1.00 96.38 213 GLN A O 1
ATOM 1613 N N . THR A 1 214 ? -7.410 10.890 7.442 1.00 94.25 214 THR A N 1
ATOM 1614 C CA . THR A 1 214 ? -7.481 10.841 8.913 1.00 94.25 214 THR A CA 1
ATOM 1615 C C . THR A 1 214 ? -7.179 12.189 9.570 1.00 94.25 214 THR A C 1
ATOM 1617 O O . THR A 1 214 ? -7.473 12.378 10.752 1.00 94.25 214 THR A O 1
ATOM 1620 N N . GLY A 1 215 ? -6.642 13.149 8.813 1.00 94.12 215 GLY A N 1
ATOM 1621 C CA . GLY A 1 215 ? -6.398 14.514 9.272 1.00 94.12 215 GLY A CA 1
ATOM 1622 C C . GLY A 1 215 ? -5.981 15.472 8.158 1.00 94.12 215 GLY A C 1
ATOM 1623 O O . GLY A 1 215 ? -5.983 15.125 6.974 1.00 94.12 215 GLY A O 1
ATOM 1624 N N . ASP A 1 216 ? -5.643 16.696 8.550 1.00 94.00 216 ASP A N 1
ATOM 1625 C CA . ASP A 1 216 ? -5.044 17.715 7.686 1.00 94.00 216 ASP A CA 1
ATOM 1626 C C . ASP A 1 216 ? -3.579 17.928 8.070 1.00 94.00 216 ASP A C 1
ATOM 1628 O O . ASP A 1 216 ? -3.276 18.436 9.145 1.00 94.00 216 ASP A O 1
ATOM 1632 N N . TRP A 1 217 ? -2.659 17.572 7.179 1.00 91.75 217 TRP A N 1
ATOM 1633 C CA . TRP A 1 217 ? -1.219 17.696 7.408 1.00 91.75 217 TRP A CA 1
ATOM 1634 C C . TRP A 1 217 ? -0.739 19.152 7.549 1.00 91.75 217 TRP A C 1
ATOM 1636 O O . TRP A 1 217 ? 0.331 19.393 8.105 1.00 91.75 217 TRP A O 1
ATOM 1646 N N . ASN A 1 218 ? -1.535 20.140 7.115 1.00 93.44 218 ASN A N 1
ATOM 1647 C CA . ASN A 1 218 ? -1.250 21.558 7.367 1.00 93.44 218 ASN A CA 1
ATOM 1648 C C . ASN A 1 218 ? -1.640 21.996 8.783 1.00 93.44 218 ASN A C 1
ATOM 1650 O O . ASN A 1 218 ? -1.241 23.075 9.228 1.00 93.44 218 ASN A O 1
ATOM 1654 N N . ASN A 1 219 ? -2.430 21.189 9.494 1.00 95.19 219 ASN A N 1
ATOM 1655 C CA . ASN A 1 219 ? -2.786 21.434 10.879 1.00 95.19 219 ASN A CA 1
ATOM 1656 C C . ASN A 1 219 ? -1.706 20.833 11.804 1.00 95.19 219 ASN A C 1
ATOM 1658 O O . ASN A 1 219 ? -1.534 19.613 11.834 1.00 95.19 219 ASN A O 1
ATOM 1662 N N . PRO A 1 220 ? -1.001 21.652 12.610 1.00 92.25 220 PRO A N 1
ATOM 1663 C CA . PRO A 1 220 ? 0.068 21.166 13.481 1.00 92.25 220 PRO A CA 1
ATOM 1664 C C . PRO A 1 220 ? -0.366 20.146 14.538 1.00 92.25 220 PRO A C 1
ATOM 1666 O O . PRO A 1 220 ? 0.477 19.384 15.004 1.00 92.25 220 PRO A O 1
ATOM 1669 N N . GLU A 1 221 ? -1.633 20.148 14.955 1.00 93.19 221 GLU A N 1
ATOM 1670 C CA . GLU A 1 221 ? -2.145 19.173 15.925 1.00 93.19 221 GLU A CA 1
ATOM 1671 C C . GLU A 1 221 ? -2.346 17.809 15.262 1.00 93.19 221 GLU A C 1
ATOM 1673 O O . GLU A 1 221 ? -1.911 16.791 15.798 1.00 93.19 221 GLU A O 1
ATOM 1678 N N . ASP A 1 222 ? -2.900 17.797 14.050 1.00 92.94 222 ASP A N 1
ATOM 1679 C CA . ASP A 1 222 ? -3.087 16.579 13.262 1.00 92.94 222 ASP A CA 1
ATOM 1680 C C . ASP A 1 222 ? -1.744 15.970 12.849 1.00 92.94 222 ASP A C 1
ATOM 1682 O O . ASP A 1 222 ? -1.542 14.767 12.992 1.00 92.94 222 ASP A O 1
ATOM 1686 N N . ALA A 1 223 ? -0.798 16.800 12.402 1.00 88.25 223 ALA A N 1
ATOM 1687 C CA . ALA A 1 223 ? 0.533 16.356 11.994 1.00 88.25 223 ALA A CA 1
ATOM 1688 C C . ALA A 1 223 ? 1.342 15.733 13.149 1.00 88.25 223 ALA A C 1
ATOM 1690 O O . ALA A 1 223 ? 2.174 14.855 12.923 1.00 88.25 223 ALA A O 1
ATOM 1691 N N . LYS A 1 224 ? 1.103 16.165 14.397 1.00 87.94 224 LYS A N 1
ATOM 1692 C CA . LYS A 1 224 ? 1.750 15.599 15.595 1.00 87.94 224 LYS A CA 1
ATOM 1693 C C . LYS A 1 224 ? 1.046 14.354 16.127 1.00 87.94 224 LYS A C 1
ATOM 1695 O O . LYS A 1 224 ? 1.661 13.595 16.883 1.00 87.94 224 LYS A O 1
ATOM 1700 N N . ASP A 1 225 ? -0.221 14.151 15.778 1.00 85.44 225 ASP A N 1
ATOM 1701 C CA . ASP A 1 225 ? -0.997 13.012 16.243 1.00 85.44 225 ASP A CA 1
ATOM 1702 C C . ASP A 1 225 ? -0.655 11.751 15.443 1.00 85.44 225 ASP A C 1
ATOM 1704 O O . ASP A 1 225 ? -1.248 11.435 14.412 1.00 85.44 225 ASP A O 1
ATOM 1708 N N . GLN A 1 226 ? 0.301 10.987 15.967 1.00 79.56 226 GLN A N 1
ATOM 1709 C CA . GLN A 1 226 ? 0.731 9.717 15.380 1.00 79.56 226 GLN A CA 1
ATOM 1710 C C . GLN A 1 226 ? -0.395 8.677 15.295 1.00 79.56 226 GLN A C 1
ATOM 1712 O O . GLN A 1 226 ? -0.282 7.740 14.514 1.00 79.56 226 GLN A O 1
ATOM 1717 N N . LEU A 1 227 ? -1.495 8.819 16.049 1.00 82.38 227 LEU A N 1
ATOM 1718 C CA . LEU A 1 227 ? -2.648 7.926 15.908 1.00 82.38 227 LEU A CA 1
ATOM 1719 C C . LEU A 1 227 ? -3.426 8.188 14.612 1.00 82.38 227 LEU A C 1
ATOM 1721 O O . LEU A 1 227 ? -4.195 7.331 14.185 1.00 82.38 227 LEU A O 1
ATOM 1725 N N . LYS A 1 228 ? -3.233 9.337 13.962 1.00 82.06 228 LYS A N 1
ATOM 1726 C CA . LYS A 1 228 ? -3.796 9.600 12.632 1.00 82.06 228 LYS A CA 1
ATOM 1727 C C . LYS A 1 228 ? -2.961 8.984 11.516 1.00 82.06 228 LYS A C 1
ATOM 1729 O O . LYS A 1 228 ? -3.426 8.921 10.382 1.00 82.06 228 LYS A O 1
ATOM 1734 N N . TRP A 1 229 ? -1.746 8.538 11.812 1.00 74.00 229 TRP A N 1
ATOM 1735 C CA . TRP A 1 229 ? -0.837 7.995 10.816 1.00 74.00 229 TRP A CA 1
ATOM 1736 C C . TRP A 1 229 ? -1.193 6.538 10.518 1.00 74.00 229 TRP A C 1
ATOM 1738 O O . TRP A 1 229 ? -1.527 5.760 11.412 1.00 74.00 229 TRP A O 1
ATOM 1748 N N . PHE A 1 230 ? -1.062 6.150 9.254 1.00 63.62 230 PHE A N 1
ATOM 1749 C CA . PHE A 1 230 ? -1.075 4.748 8.857 1.00 63.62 230 PHE A CA 1
ATOM 1750 C C . PHE A 1 230 ? 0.316 4.165 9.165 1.00 63.62 230 PHE A C 1
ATOM 1752 O O . PHE A 1 230 ? 1.294 4.569 8.540 1.00 63.62 230 PHE A O 1
ATOM 1759 N N . GLY A 1 231 ? 0.431 3.275 10.158 1.00 50.41 231 GLY A N 1
ATOM 1760 C CA . GLY A 1 231 ? 1.677 2.532 10.414 1.00 50.41 231 GLY A CA 1
ATOM 1761 C C . GLY A 1 231 ? 2.649 3.125 11.446 1.00 50.41 231 GLY A C 1
ATOM 1762 O O . GLY A 1 231 ? 3.848 2.886 11.354 1.00 50.41 231 GLY A O 1
ATOM 1763 N N . PHE A 1 232 ? 2.176 3.881 12.444 1.00 51.28 232 PHE A N 1
ATOM 1764 C CA . PHE A 1 232 ? 2.971 4.129 13.656 1.00 51.28 232 PHE A CA 1
ATOM 1765 C C . PHE A 1 232 ? 2.153 3.795 14.901 1.00 51.28 232 PHE A C 1
ATOM 1767 O O . PHE A 1 232 ? 1.057 4.322 15.092 1.00 51.28 232 PHE 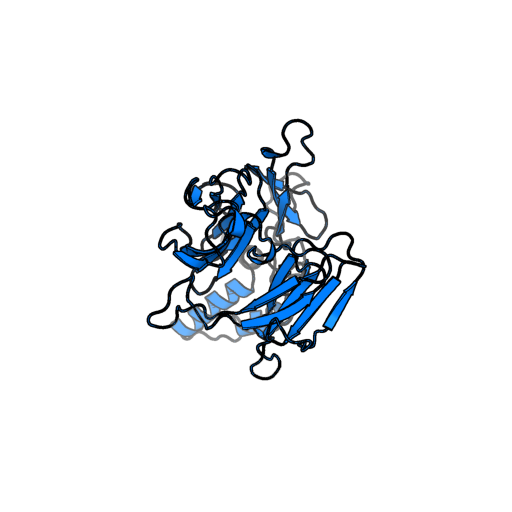A O 1
ATOM 1774 N N . SER A 1 233 ? 2.691 2.977 15.804 1.00 52.12 233 SER A N 1
ATOM 1775 C CA . SER A 1 233 ? 2.147 2.908 17.156 1.00 52.12 233 SER A CA 1
ATOM 1776 C C . SER A 1 233 ? 3.235 2.689 18.185 1.00 52.12 233 SER A C 1
ATOM 1778 O O . SER A 1 233 ? 3.911 1.668 18.210 1.00 52.12 233 SER A O 1
ATOM 1780 N N . LYS A 1 234 ? 3.352 3.643 19.109 1.00 53.22 234 LYS A N 1
ATOM 1781 C CA . LYS A 1 234 ? 4.055 3.406 20.367 1.00 53.22 234 LYS A CA 1
ATOM 1782 C C . LYS A 1 234 ? 3.402 2.222 21.083 1.00 53.22 234 LYS A C 1
ATO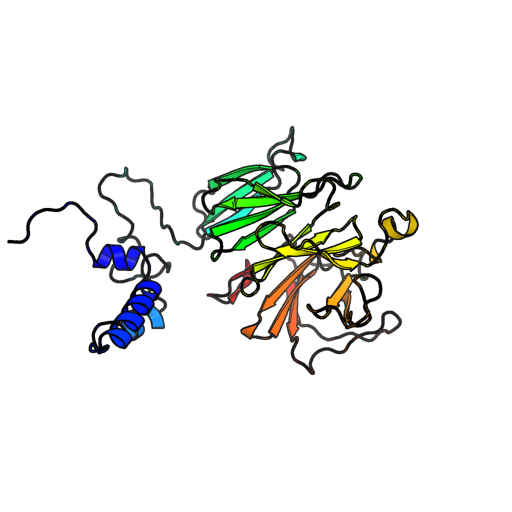M 1784 O O . LYS A 1 234 ? 2.189 2.250 21.289 1.00 53.22 234 LYS A O 1
ATOM 1789 N N . GLY A 1 235 ? 4.238 1.258 21.470 1.00 61.72 235 GLY A N 1
ATOM 1790 C CA . GLY A 1 235 ? 3.953 0.065 22.271 1.00 61.72 235 GLY A CA 1
ATOM 1791 C C . GLY A 1 235 ? 2.516 -0.095 22.766 1.00 61.72 235 GLY A C 1
ATOM 1792 O O . GLY A 1 235 ? 2.140 0.487 23.786 1.00 61.72 235 GLY A O 1
ATOM 1793 N N . GLY A 1 236 ? 1.744 -0.921 22.058 1.00 77.19 236 GLY A N 1
ATOM 1794 C CA . GLY A 1 236 ? 0.420 -1.369 22.498 1.00 77.19 236 GLY A CA 1
ATOM 1795 C C . GLY A 1 236 ? -0.743 -0.485 22.047 1.00 77.19 236 GLY A C 1
ATOM 1796 O O . GLY A 1 236 ? -1.823 -0.581 22.621 1.00 77.19 236 GLY A O 1
ATOM 1797 N N . LYS A 1 237 ? -0.550 0.396 21.058 1.00 84.50 237 LYS A N 1
ATOM 1798 C CA . LYS A 1 237 ? -1.620 1.227 20.464 1.00 84.50 237 LYS A CA 1
ATOM 1799 C C . LYS A 1 237 ? -1.871 0.940 18.981 1.00 84.50 237 LYS A C 1
ATOM 1801 O O . LYS A 1 237 ? -2.585 1.701 18.330 1.00 84.50 237 LYS A O 1
ATOM 1806 N N . GLY A 1 238 ? -1.274 -0.119 18.444 1.00 87.31 238 GLY A N 1
ATOM 1807 C CA . GLY A 1 238 ? -1.435 -0.515 17.052 1.00 87.31 238 GLY A CA 1
ATOM 1808 C C . GLY A 1 238 ? -2.880 -0.884 16.755 1.00 87.31 238 GLY A C 1
ATOM 1809 O O . GLY A 1 238 ? -3.584 -1.442 17.608 1.00 87.31 238 GLY A O 1
ATOM 1810 N N . ARG A 1 239 ? -3.328 -0.517 15.554 1.00 90.06 239 ARG A N 1
ATOM 1811 C CA . ARG A 1 239 ? -4.698 -0.718 15.090 1.00 90.06 239 ARG A CA 1
ATOM 1812 C C . ARG A 1 239 ? -4.707 -1.135 13.631 1.00 90.06 239 ARG A C 1
ATOM 1814 O O . ARG A 1 239 ? -3.922 -0.625 12.840 1.00 90.06 239 ARG A O 1
ATOM 1821 N N . ILE A 1 240 ? -5.655 -1.994 13.284 1.00 92.06 240 ILE A N 1
ATOM 1822 C CA . ILE A 1 240 ? -5.938 -2.384 11.903 1.00 92.06 240 ILE A CA 1
ATOM 1823 C C . ILE A 1 240 ? -7.389 -2.032 11.613 1.00 92.06 240 ILE A C 1
ATOM 1825 O O . ILE A 1 240 ? -8.286 -2.373 12.390 1.00 92.06 240 ILE A O 1
ATOM 1829 N N . PHE A 1 241 ? -7.607 -1.363 10.486 1.00 92.94 241 PHE A N 1
ATOM 1830 C CA . PHE A 1 241 ? -8.916 -0.916 10.027 1.00 92.94 241 PHE A CA 1
ATOM 1831 C C . PHE A 1 241 ? -9.262 -1.555 8.683 1.00 92.94 241 PHE A C 1
ATOM 1833 O O . PHE A 1 241 ? -8.371 -1.914 7.916 1.00 92.94 241 PHE A O 1
ATOM 1840 N N . ARG A 1 242 ? -10.556 -1.627 8.365 1.00 92.44 242 ARG A N 1
ATOM 1841 C CA . ARG A 1 242 ? -11.049 -1.890 7.006 1.00 92.44 242 ARG A CA 1
ATOM 1842 C C . ARG A 1 242 ? -12.064 -0.838 6.588 1.00 92.44 242 ARG A C 1
ATOM 1844 O O . ARG A 1 242 ? -12.711 -0.232 7.434 1.00 92.44 242 ARG A O 1
ATOM 1851 N N . ALA A 1 243 ? -12.223 -0.647 5.287 1.00 93.69 243 ALA A N 1
ATOM 1852 C CA . ALA A 1 243 ? -13.260 0.203 4.717 1.00 93.69 243 ALA A CA 1
ATOM 1853 C C . ALA A 1 243 ? -13.636 -0.311 3.324 1.00 93.69 243 ALA A C 1
ATOM 1855 O O . ALA A 1 243 ? -12.852 -1.026 2.698 1.00 93.69 243 ALA A O 1
ATOM 1856 N N . ASN A 1 244 ? -14.803 0.074 2.803 1.00 92.62 244 ASN A N 1
ATOM 1857 C CA . ASN A 1 244 ? -15.174 -0.322 1.446 1.00 92.62 244 ASN A CA 1
ATOM 1858 C C . ASN A 1 244 ? -14.285 0.369 0.401 1.00 92.62 244 ASN A C 1
ATOM 1860 O O . ASN A 1 244 ? -13.933 1.544 0.530 1.00 92.62 244 ASN A O 1
ATOM 1864 N N . LEU A 1 245 ? -13.982 -0.317 -0.700 1.00 90.12 245 LEU A N 1
ATOM 1865 C CA . LEU A 1 245 ? -13.257 0.301 -1.818 1.00 90.12 245 LEU A CA 1
ATOM 1866 C C . LEU A 1 245 ? -14.077 1.393 -2.521 1.00 90.12 245 LEU A C 1
ATOM 1868 O O . LEU A 1 245 ? -13.512 2.352 -3.055 1.00 90.12 245 LEU A O 1
ATOM 1872 N N . GLN A 1 246 ? -15.403 1.242 -2.529 1.00 92.19 246 GLN A N 1
ATOM 1873 C CA . GLN A 1 246 ? -16.328 2.224 -3.077 1.00 92.19 246 GLN A CA 1
ATOM 1874 C C . GLN A 1 246 ? -16.715 3.233 -1.998 1.00 92.19 246 GLN A C 1
ATOM 1876 O O . GLN A 1 246 ? -17.186 2.858 -0.925 1.00 92.19 246 GLN A O 1
ATOM 1881 N N . MET A 1 247 ? -16.572 4.522 -2.311 1.00 94.50 247 MET A N 1
ATOM 1882 C CA . MET A 1 247 ? -17.004 5.590 -1.413 1.00 94.50 247 MET A CA 1
ATOM 1883 C C . MET A 1 247 ? -18.524 5.512 -1.185 1.00 94.50 247 MET A C 1
ATOM 1885 O O . MET A 1 247 ? -19.276 5.494 -2.172 1.00 94.50 247 MET A O 1
ATOM 1889 N N . PRO A 1 248 ? -19.001 5.510 0.075 1.00 95.44 248 PRO A N 1
ATOM 1890 C CA . PRO A 1 248 ? -20.425 5.581 0.364 1.00 95.44 248 PRO A CA 1
ATOM 1891 C C . PRO A 1 248 ? -21.069 6.834 -0.238 1.00 95.44 248 PRO A C 1
ATOM 1893 O O . PRO A 1 248 ? -20.490 7.923 -0.256 1.00 95.44 248 PRO A O 1
ATOM 1896 N N . LYS A 1 249 ? -22.310 6.698 -0.715 1.00 95.25 249 LYS A N 1
ATOM 1897 C CA . LYS A 1 249 ? -23.022 7.787 -1.394 1.00 95.25 249 LYS A CA 1
ATOM 1898 C C . LYS A 1 249 ? -23.138 9.022 -0.491 1.00 95.25 249 LYS A C 1
ATOM 1900 O O . LYS A 1 249 ? -23.672 8.943 0.612 1.00 95.25 249 LYS A O 1
ATOM 1905 N N . GLY A 1 250 ? -22.688 10.170 -1.001 1.00 95.06 250 GLY A N 1
ATOM 1906 C CA . GLY A 1 250 ? -22.749 11.457 -0.299 1.00 95.06 250 GLY A CA 1
ATOM 1907 C C . GLY A 1 250 ? -21.684 11.651 0.785 1.00 95.06 250 GLY A C 1
ATOM 1908 O O . GLY A 1 250 ? -21.755 12.639 1.510 1.00 95.06 250 GLY A O 1
ATOM 1909 N N . GLN A 1 251 ? -20.720 10.736 0.903 1.00 96.75 251 GLN A N 1
ATOM 1910 C CA . GLN A 1 251 ? -19.573 10.855 1.802 1.00 96.75 251 GLN A CA 1
ATOM 1911 C C . GLN A 1 251 ? -18.295 11.109 0.991 1.00 96.75 251 GLN A C 1
ATOM 1913 O O . GLN A 1 251 ? -18.284 10.995 -0.236 1.00 96.75 251 GLN A O 1
ATOM 1918 N N . ASN A 1 252 ? -17.224 11.493 1.678 1.00 96.06 252 ASN A N 1
ATOM 1919 C CA . ASN A 1 252 ? -15.897 11.686 1.097 1.00 96.06 252 ASN A CA 1
ATOM 1920 C C . ASN A 1 252 ? -14.822 11.074 2.011 1.00 96.06 252 ASN A C 1
ATOM 1922 O O . ASN A 1 252 ? -15.131 10.587 3.098 1.00 96.06 252 ASN A O 1
ATOM 1926 N N . ALA A 1 253 ? -13.558 11.133 1.589 1.00 95.81 253 ALA A N 1
ATOM 1927 C CA . ALA A 1 253 ? -12.441 10.484 2.275 1.00 95.81 253 ALA A CA 1
ATOM 1928 C C . ALA A 1 253 ? -12.279 10.846 3.762 1.00 95.81 253 ALA A C 1
ATOM 1930 O O . ALA A 1 253 ? -11.843 9.991 4.528 1.00 95.81 253 ALA A O 1
ATOM 1931 N N . SER A 1 254 ? -12.635 12.069 4.174 1.00 95.69 254 SER A N 1
ATOM 1932 C CA . SER A 1 254 ? -12.508 12.532 5.565 1.00 95.69 254 SER A CA 1
ATOM 1933 C C . SER A 1 254 ? -13.779 12.363 6.400 1.00 95.69 254 SER A C 1
ATOM 1935 O O . SER A 1 254 ? -13.738 12.471 7.621 1.00 95.69 254 SER A O 1
ATOM 1937 N N . THR A 1 255 ? -14.923 12.113 5.760 1.00 95.12 255 THR A N 1
ATOM 1938 C CA . THR A 1 255 ? -16.235 12.028 6.433 1.00 95.12 255 THR A CA 1
ATOM 1939 C C . THR A 1 255 ? -16.876 10.651 6.341 1.00 95.12 255 THR A C 1
ATOM 1941 O O . THR A 1 255 ? -17.981 10.452 6.859 1.00 95.12 255 THR A O 1
ATOM 1944 N N . ARG A 1 256 ? -16.205 9.707 5.674 1.00 95.38 256 ARG A N 1
ATOM 1945 C CA . ARG A 1 256 ? -16.708 8.354 5.489 1.00 95.38 256 ARG A CA 1
ATOM 1946 C C . ARG A 1 256 ? -16.869 7.629 6.827 1.00 95.38 256 ARG A C 1
ATOM 1948 O O . ARG A 1 256 ? -15.999 7.695 7.689 1.00 95.38 256 ARG A O 1
ATOM 1955 N N . LYS A 1 257 ? -18.004 6.956 7.008 1.00 93.50 257 LYS A N 1
ATOM 1956 C CA . LYS A 1 257 ? -18.408 6.307 8.272 1.00 93.50 257 LYS A CA 1
ATOM 1957 C C . LYS A 1 257 ? -18.334 4.786 8.233 1.00 93.50 257 LYS A C 1
ATOM 1959 O O . LYS A 1 257 ? -18.672 4.138 9.212 1.00 93.50 257 LYS A O 1
ATOM 1964 N N . ASP A 1 258 ? -17.949 4.233 7.093 1.00 95.12 258 ASP A N 1
ATOM 1965 C CA . ASP A 1 258 ? -17.828 2.797 6.854 1.00 95.12 258 ASP A CA 1
ATOM 1966 C C . ASP A 1 258 ? -16.417 2.262 7.156 1.00 95.12 258 ASP A C 1
ATOM 1968 O O . ASP A 1 258 ? -16.075 1.163 6.734 1.00 95.12 258 ASP A O 1
ATOM 1972 N N . ILE A 1 259 ? -15.587 3.055 7.841 1.00 94.38 259 ILE A N 1
ATOM 1973 C CA . ILE A 1 259 ? -14.301 2.605 8.372 1.00 94.38 259 ILE A CA 1
ATOM 1974 C C . ILE A 1 259 ? -14.581 1.842 9.664 1.00 94.38 259 ILE A C 1
ATOM 1976 O O . ILE A 1 259 ? -15.158 2.386 10.606 1.00 94.38 259 ILE A O 1
ATOM 1980 N N . GLU A 1 260 ? -14.139 0.595 9.714 1.00 93.88 260 GLU A N 1
ATOM 1981 C CA . GLU A 1 260 ? -14.315 -0.299 10.849 1.00 93.88 260 GLU A CA 1
ATOM 1982 C C . GLU A 1 260 ? -12.961 -0.626 11.476 1.00 93.88 260 GLU A C 1
ATOM 1984 O O . GLU A 1 260 ? -12.021 -1.019 10.783 1.00 93.88 260 GLU A O 1
ATOM 1989 N N . LEU A 1 261 ? -12.870 -0.490 12.798 1.00 93.00 261 LEU A N 1
ATOM 1990 C CA . LEU A 1 261 ? -11.725 -0.945 13.580 1.00 93.00 261 LEU A CA 1
ATOM 1991 C C . LEU A 1 261 ? -11.823 -2.458 13.790 1.00 93.00 261 LEU A C 1
ATOM 1993 O O . LEU A 1 261 ? -12.793 -2.936 14.374 1.00 93.00 261 LEU A O 1
ATOM 1997 N N . LEU A 1 262 ? -10.822 -3.208 13.334 1.00 93.69 262 LEU A N 1
ATOM 1998 C CA . LEU A 1 262 ? -10.788 -4.670 13.441 1.00 93.69 262 LEU A CA 1
ATOM 1999 C C . LEU A 1 262 ? -9.895 -5.153 14.576 1.00 93.69 262 LEU A C 1
ATOM 2001 O O . LEU A 1 262 ? -10.260 -6.069 15.307 1.00 93.69 262 LEU A O 1
ATOM 2005 N N . PHE A 1 263 ? -8.728 -4.542 14.741 1.00 92.81 263 PHE A N 1
ATOM 2006 C CA . PHE A 1 263 ? -7.781 -4.902 15.790 1.00 92.81 263 PHE A CA 1
ATOM 2007 C C . PHE A 1 263 ? -7.300 -3.640 16.479 1.00 92.81 263 PHE A C 1
ATOM 2009 O O . PHE A 1 263 ? -7.101 -2.620 15.826 1.00 92.81 263 PHE A O 1
ATOM 2016 N N . GLN A 1 264 ? -7.126 -3.708 17.795 1.00 91.31 264 GLN A N 1
ATOM 2017 C CA . GLN A 1 264 ? -6.644 -2.603 18.613 1.00 91.31 264 GLN A CA 1
ATOM 2018 C C . GLN A 1 264 ? -5.790 -3.126 19.762 1.00 91.31 264 GLN A C 1
ATOM 2020 O O . GLN A 1 264 ? -5.918 -4.282 20.167 1.00 91.31 264 GLN A O 1
ATOM 2025 N N . GLY A 1 265 ? -4.922 -2.274 20.297 1.00 88.81 265 GLY A N 1
ATOM 2026 C CA . GLY A 1 265 ? -3.994 -2.681 21.347 1.00 88.81 265 GLY A CA 1
ATOM 2027 C C . GLY A 1 265 ? -2.839 -3.550 20.839 1.00 88.81 265 GLY A C 1
ATOM 2028 O O . GLY A 1 265 ? -2.229 -4.267 21.629 1.00 88.81 265 GLY A O 1
ATOM 2029 N N . LEU A 1 266 ? -2.566 -3.532 19.529 1.00 89.62 266 LEU A N 1
ATOM 2030 C CA . LEU A 1 266 ? -1.452 -4.276 18.942 1.00 89.62 266 LEU A CA 1
ATOM 2031 C C . LEU A 1 266 ? -0.111 -3.620 19.319 1.00 89.62 266 LEU A C 1
ATOM 2033 O O . LEU A 1 266 ? -0.089 -2.411 19.583 1.00 89.62 266 LEU A O 1
ATOM 2037 N N . PRO A 1 267 ? 1.006 -4.370 19.363 1.00 87.06 267 PRO A N 1
ATOM 2038 C CA . PRO A 1 267 ? 2.319 -3.811 19.670 1.00 87.06 267 PRO A CA 1
ATOM 2039 C C . PRO A 1 267 ? 2.707 -2.672 18.714 1.00 87.06 267 PRO A C 1
ATOM 2041 O O . PRO A 1 267 ? 2.730 -1.512 19.140 1.00 87.06 267 PRO A O 1
ATOM 2044 N N . GLU A 1 268 ? 2.958 -3.016 17.449 1.00 85.25 268 GLU A N 1
ATOM 2045 C CA . GLU A 1 268 ? 3.324 -2.121 16.349 1.00 85.25 268 GLU A CA 1
ATOM 2046 C C . GLU A 1 268 ? 3.151 -2.868 15.023 1.00 85.25 268 GLU A C 1
ATOM 2048 O O . GLU A 1 268 ? 4.083 -3.503 14.537 1.00 85.25 268 GLU A O 1
ATOM 2053 N N . SER A 1 269 ? 1.943 -2.819 14.460 1.00 85.19 269 SER A N 1
ATOM 2054 C CA . SER A 1 269 ? 1.637 -3.467 13.184 1.00 85.19 269 SER A CA 1
ATOM 2055 C C . SER A 1 269 ? 2.341 -2.729 12.045 1.00 85.19 269 SER A C 1
ATOM 2057 O O . SER A 1 269 ? 2.073 -1.537 11.864 1.00 85.19 269 SER A O 1
ATOM 2059 N N . ILE A 1 270 ? 3.220 -3.409 11.304 1.00 84.88 270 ILE A N 1
ATOM 2060 C CA . ILE A 1 270 ? 4.061 -2.779 10.274 1.00 84.88 270 ILE A CA 1
ATOM 2061 C C . ILE A 1 270 ? 3.509 -3.022 8.874 1.00 84.88 270 ILE A C 1
ATOM 2063 O O . ILE A 1 270 ? 3.187 -2.060 8.182 1.00 84.88 270 ILE A O 1
ATOM 2067 N N . ASP A 1 271 ? 3.378 -4.288 8.483 1.00 87.38 271 ASP A N 1
ATOM 2068 C CA . ASP A 1 271 ? 2.934 -4.672 7.146 1.00 87.38 271 ASP A CA 1
ATOM 2069 C C . ASP A 1 271 ? 1.820 -5.713 7.209 1.00 87.38 271 ASP A C 1
ATOM 2071 O O . ASP A 1 271 ? 1.659 -6.410 8.217 1.00 87.38 271 ASP A O 1
ATOM 2075 N N . LEU A 1 272 ? 1.017 -5.779 6.151 1.00 90.50 272 LEU A N 1
ATOM 2076 C CA . LEU A 1 272 ? -0.192 -6.583 6.085 1.00 90.50 272 LEU A CA 1
ATOM 2077 C C . LEU A 1 272 ? -0.440 -7.126 4.682 1.00 90.50 272 LEU A C 1
ATOM 2079 O O . LEU A 1 272 ? -0.276 -6.429 3.691 1.00 90.50 272 LEU A O 1
ATOM 2083 N N . GLU A 1 273 ? -0.894 -8.374 4.622 1.00 89.94 273 GLU A N 1
ATOM 2084 C CA . GLU A 1 273 ? -1.142 -9.098 3.378 1.00 89.94 273 GLU A CA 1
ATOM 2085 C C . GLU A 1 273 ? -2.420 -9.931 3.519 1.00 89.94 273 GLU A C 1
ATOM 2087 O O . GLU A 1 273 ? -2.730 -10.445 4.599 1.00 89.94 273 GLU A O 1
ATOM 2092 N N . ILE A 1 274 ? -3.180 -10.076 2.434 1.00 88.75 274 ILE A N 1
ATOM 2093 C CA . ILE A 1 274 ? -4.434 -10.835 2.427 1.00 88.75 274 ILE A CA 1
ATOM 2094 C C . ILE A 1 274 ? -4.314 -12.020 1.468 1.00 88.75 274 ILE A C 1
ATOM 2096 O O . ILE A 1 274 ? -4.011 -11.860 0.291 1.00 88.75 274 ILE A O 1
ATOM 2100 N N . ASP A 1 275 ? -4.614 -13.217 1.968 1.00 88.62 275 ASP A N 1
ATOM 2101 C CA . ASP A 1 275 ? -4.945 -14.371 1.131 1.00 88.62 275 ASP A CA 1
ATOM 2102 C C . ASP A 1 275 ? -6.445 -14.321 0.821 1.00 88.62 275 ASP A C 1
ATOM 2104 O O . ASP A 1 275 ? -7.270 -14.633 1.686 1.00 88.62 275 ASP A O 1
ATOM 2108 N N . GLU A 1 276 ? -6.798 -13.899 -0.394 1.00 84.06 276 GLU A N 1
ATOM 2109 C CA . GLU A 1 276 ? -8.191 -13.773 -0.838 1.00 84.06 276 GLU A CA 1
ATOM 2110 C C . GLU A 1 276 ? -8.910 -15.128 -0.901 1.00 84.06 276 GLU A C 1
ATOM 2112 O O . GLU A 1 276 ? -10.071 -15.220 -0.495 1.00 84.06 276 GLU A O 1
ATOM 2117 N N . ASP A 1 277 ? -8.216 -16.194 -1.323 1.00 85.50 277 ASP A N 1
ATOM 2118 C CA . ASP A 1 277 ? -8.796 -17.537 -1.458 1.00 85.50 277 ASP A CA 1
ATOM 2119 C C . ASP A 1 277 ? -9.232 -18.085 -0.102 1.00 85.50 277 ASP A C 1
ATOM 2121 O O . ASP A 1 277 ? -10.270 -18.736 0.035 1.00 85.50 277 ASP A O 1
ATOM 2125 N N . THR A 1 278 ? -8.404 -17.858 0.920 1.00 87.62 278 THR A N 1
ATOM 2126 C CA . THR A 1 278 ? -8.680 -18.350 2.272 1.00 87.62 278 THR A CA 1
ATOM 2127 C C . THR A 1 278 ? -9.320 -17.300 3.173 1.00 87.62 278 THR A C 1
ATOM 2129 O O . THR A 1 278 ? -9.642 -17.626 4.323 1.00 87.62 278 THR A O 1
ATOM 2132 N N . GLN A 1 279 ? -9.505 -16.077 2.667 1.00 90.62 279 GLN A N 1
ATOM 2133 C CA . GLN A 1 279 ? -9.943 -14.893 3.405 1.00 90.62 279 GLN A CA 1
ATOM 2134 C C . GLN A 1 279 ? -9.161 -14.717 4.712 1.00 90.62 279 GLN A C 1
ATOM 2136 O O . GLN A 1 279 ? -9.742 -14.588 5.794 1.00 90.62 279 GLN A O 1
ATOM 2141 N N . THR A 1 280 ? -7.833 -14.785 4.628 1.00 91.38 280 THR A N 1
ATOM 2142 C CA . THR A 1 280 ? -6.952 -14.651 5.795 1.00 91.38 280 THR A CA 1
ATOM 2143 C C . THR A 1 280 ? -6.145 -13.371 5.690 1.00 91.38 280 THR A C 1
ATOM 2145 O O . THR A 1 280 ? -5.415 -13.182 4.725 1.00 91.38 280 THR A O 1
ATOM 2148 N N . LEU A 1 281 ? -6.259 -12.519 6.703 1.00 93.38 281 LEU A N 1
ATOM 2149 C CA . LEU A 1 281 ? -5.366 -11.390 6.911 1.00 93.38 281 LEU A CA 1
ATOM 2150 C C . LEU A 1 281 ? -4.136 -11.868 7.673 1.00 93.38 281 LEU A C 1
ATOM 2152 O O . LEU A 1 281 ? -4.274 -12.484 8.731 1.00 93.38 281 LEU A O 1
ATOM 2156 N N . TYR A 1 282 ? -2.963 -11.521 7.171 1.00 93.50 282 TYR A N 1
ATOM 2157 C CA . TYR A 1 282 ? -1.687 -11.674 7.846 1.00 93.50 282 TYR A CA 1
ATOM 2158 C C . TYR A 1 282 ? -1.087 -10.302 8.115 1.00 93.50 282 TYR A C 1
ATOM 2160 O O . TYR A 1 282 ? -1.276 -9.383 7.323 1.00 93.50 282 TYR A O 1
ATOM 2168 N N . TRP A 1 283 ? -0.375 -10.155 9.228 1.00 92.88 283 TRP A N 1
ATOM 2169 C CA . TRP A 1 283 ? 0.382 -8.936 9.500 1.00 92.88 283 TRP A CA 1
ATOM 2170 C C . TRP A 1 283 ? 1.583 -9.204 10.392 1.00 92.88 283 TRP A C 1
ATOM 2172 O O . TRP A 1 283 ? 1.603 -10.166 11.173 1.00 92.88 283 TRP A O 1
ATOM 2182 N N . THR A 1 284 ? 2.569 -8.322 10.306 1.00 91.25 284 THR A N 1
ATOM 2183 C CA . THR A 1 284 ? 3.727 -8.314 11.194 1.00 91.25 284 THR A CA 1
ATOM 2184 C C . THR A 1 284 ? 3.537 -7.319 12.327 1.00 91.25 284 THR A C 1
ATOM 2186 O O . THR A 1 284 ? 3.037 -6.218 12.118 1.00 91.25 284 THR A O 1
ATOM 2189 N N . ASP A 1 285 ? 3.949 -7.696 13.536 1.00 88.75 285 ASP A N 1
ATOM 2190 C CA . ASP A 1 285 ? 4.048 -6.781 14.673 1.00 88.75 285 ASP A CA 1
ATOM 2191 C C . ASP A 1 285 ? 5.499 -6.659 15.141 1.00 88.75 285 ASP A C 1
ATOM 2193 O O . ASP A 1 285 ? 6.188 -7.667 15.342 1.00 88.75 285 ASP A O 1
ATOM 2197 N N . ARG A 1 286 ? 5.937 -5.429 15.411 1.00 84.75 286 ARG A N 1
ATOM 2198 C CA . ARG A 1 286 ? 7.173 -5.125 16.132 1.00 84.75 286 ARG A CA 1
ATOM 2199 C C . ARG A 1 286 ? 6.864 -4.897 17.617 1.00 84.75 286 ARG A C 1
ATOM 2201 O O . ARG A 1 286 ? 6.018 -4.095 17.992 1.00 84.75 286 ARG A O 1
ATOM 2208 N N . GLY A 1 287 ? 7.518 -5.637 18.508 1.00 78.06 287 GLY A N 1
ATOM 2209 C CA . GLY A 1 287 ? 7.180 -5.608 19.937 1.00 78.06 287 GLY A CA 1
ATOM 2210 C C . GLY A 1 287 ? 8.097 -6.469 20.797 1.00 78.06 287 GLY A C 1
ATOM 2211 O O . GLY A 1 287 ? 9.230 -6.747 20.405 1.00 78.06 287 GLY A O 1
ATOM 2212 N N . GLU A 1 288 ? 7.620 -6.920 21.966 1.00 69.12 288 GLU A N 1
ATOM 2213 C CA . GLU A 1 288 ? 8.338 -7.906 22.793 1.00 69.12 288 GLU A CA 1
ATOM 2214 C C . GLU A 1 288 ? 8.362 -9.278 22.095 1.00 69.12 288 GLU A C 1
ATOM 2216 O O . GLU A 1 288 ? 7.543 -10.165 22.343 1.00 69.12 288 GLU A O 1
ATOM 2221 N N . GLY A 1 289 ? 9.305 -9.412 21.161 1.00 78.75 289 GLY A N 1
ATOM 2222 C CA . GLY A 1 289 ? 9.403 -10.507 20.206 1.00 78.75 289 GLY A CA 1
ATOM 2223 C C . GLY A 1 289 ? 8.528 -10.254 18.982 1.00 78.75 289 GLY A C 1
ATOM 2224 O O . GLY A 1 289 ? 7.337 -10.565 19.007 1.00 78.75 289 GLY A O 1
ATOM 2225 N N . ASN A 1 290 ? 9.147 -9.752 17.908 1.00 87.62 290 ASN A N 1
ATOM 2226 C CA . ASN A 1 290 ? 8.487 -9.512 16.623 1.00 87.62 290 ASN A CA 1
ATOM 2227 C C . ASN A 1 290 ? 7.727 -10.759 16.161 1.00 87.62 290 ASN A C 1
ATOM 2229 O O . ASN A 1 290 ? 8.266 -11.870 16.253 1.00 87.62 290 ASN A O 1
ATOM 2233 N N . SER A 1 291 ? 6.499 -10.586 15.681 1.00 90.25 291 SER A N 1
ATOM 2234 C CA . SER A 1 291 ? 5.600 -11.696 15.370 1.00 90.25 291 SER A CA 1
ATOM 2235 C C . SER A 1 291 ? 4.962 -11.590 13.996 1.00 90.25 291 SER A C 1
ATOM 2237 O O . SER A 1 291 ? 4.752 -10.497 13.481 1.00 90.25 291 SER A O 1
ATOM 2239 N N . LEU A 1 292 ? 4.628 -12.753 13.439 1.00 92.62 292 LEU A N 1
ATOM 2240 C CA . LEU A 1 292 ? 3.706 -12.887 12.316 1.00 92.62 292 LEU A CA 1
ATOM 2241 C C . LEU A 1 292 ? 2.374 -13.382 12.863 1.00 92.62 292 LEU A C 1
ATOM 2243 O O . LEU A 1 292 ? 2.321 -14.400 13.563 1.00 92.62 292 LEU A O 1
ATOM 2247 N N . ASN A 1 293 ? 1.313 -12.676 12.521 1.00 94.19 293 ASN A N 1
ATOM 2248 C CA . ASN A 1 293 ? -0.025 -12.899 13.035 1.00 94.19 293 ASN A CA 1
ATOM 2249 C C . ASN A 1 293 ? -0.990 -13.204 11.886 1.00 94.19 293 ASN A C 1
ATOM 2251 O O . ASN A 1 293 ? -0.718 -12.857 10.738 1.00 94.19 293 ASN A O 1
ATOM 2255 N N . ALA A 1 294 ? -2.108 -13.859 12.193 1.00 94.69 294 ALA A N 1
ATOM 2256 C CA . ALA A 1 294 ? -3.128 -14.220 11.221 1.00 94.69 294 ALA A CA 1
ATOM 2257 C C . ALA A 1 294 ? -4.538 -14.159 11.812 1.00 94.69 294 ALA A C 1
ATOM 2259 O O . ALA A 1 294 ? -4.768 -14.604 12.939 1.00 94.69 294 ALA A O 1
ATOM 2260 N N . ALA A 1 295 ? -5.501 -13.695 11.022 1.00 94.88 295 ALA A N 1
ATOM 2261 C CA . ALA A 1 295 ? -6.915 -13.725 11.370 1.00 94.88 295 ALA A CA 1
ATOM 2262 C C . ALA A 1 295 ? -7.792 -14.003 10.146 1.00 94.88 295 ALA A C 1
ATOM 2264 O O . ALA A 1 295 ? -7.490 -13.578 9.032 1.00 94.88 295 ALA A O 1
ATOM 2265 N N . LYS A 1 296 ? -8.908 -14.705 10.353 1.00 92.62 296 LYS A N 1
ATOM 2266 C CA . LYS A 1 296 ? -9.919 -14.908 9.309 1.00 92.62 296 LYS A CA 1
ATOM 2267 C C . LYS A 1 296 ? -10.786 -13.662 9.164 1.00 92.62 296 LYS A C 1
ATOM 2269 O O . LYS A 1 296 ? -11.240 -13.120 10.168 1.00 92.62 296 LYS A O 1
ATOM 2274 N N . LEU A 1 297 ? -11.030 -13.246 7.924 1.00 85.81 297 LEU A N 1
ATOM 2275 C CA . LEU A 1 297 ? -11.835 -12.072 7.571 1.00 85.81 297 LEU A CA 1
ATOM 2276 C C . LEU A 1 297 ? -13.310 -12.385 7.268 1.00 85.81 297 LEU A C 1
ATOM 2278 O O . LEU A 1 297 ? -14.074 -11.443 7.077 1.00 85.81 297 LEU A O 1
ATOM 2282 N N . GLY A 1 298 ? -13.693 -13.666 7.191 1.00 76.38 298 GLY A N 1
ATOM 2283 C CA . GLY A 1 298 ? -15.046 -14.094 6.815 1.00 76.38 298 GLY A CA 1
ATOM 2284 C C . GLY A 1 298 ? -16.156 -13.451 7.659 1.00 76.38 298 GLY A C 1
ATOM 2285 O O . GLY A 1 298 ? -15.930 -13.052 8.799 1.00 76.38 298 GLY A O 1
ATOM 2286 N N . ASP A 1 299 ? -17.362 -13.363 7.092 1.00 63.97 299 ASP A N 1
ATOM 2287 C CA . ASP A 1 299 ? -18.411 -12.414 7.512 1.00 63.97 299 ASP A CA 1
ATOM 2288 C C . ASP A 1 299 ? -18.825 -12.451 8.999 1.00 63.97 299 ASP A C 1
ATOM 2290 O O . ASP A 1 299 ? -19.294 -11.438 9.513 1.00 63.97 299 ASP A O 1
ATOM 2294 N N . ASP A 1 300 ? -18.581 -13.548 9.723 1.00 68.50 300 ASP A N 1
ATOM 2295 C CA . ASP A 1 300 ? -18.909 -13.675 11.152 1.00 68.50 300 ASP A CA 1
ATOM 2296 C C . ASP A 1 300 ? -17.687 -13.744 12.090 1.00 68.50 300 ASP A C 1
ATOM 2298 O O . ASP A 1 300 ? -17.850 -13.800 13.313 1.00 68.50 300 ASP A O 1
ATOM 2302 N N . SER A 1 301 ? -16.453 -13.765 11.569 1.00 74.88 301 SER A N 1
ATOM 2303 C CA . SER A 1 301 ? -15.263 -13.987 12.406 1.00 74.88 301 SER A CA 1
ATOM 2304 C C . SER A 1 301 ? -14.739 -12.728 13.088 1.00 74.88 301 SER A C 1
ATOM 2306 O O . SER A 1 301 ? -14.068 -12.843 14.114 1.00 74.88 301 SER A O 1
ATOM 2308 N N . LEU A 1 302 ? -15.047 -11.537 12.564 1.00 87.06 302 LEU A N 1
ATOM 2309 C CA . LEU A 1 302 ? -14.568 -10.264 13.106 1.00 87.06 302 LEU A CA 1
ATOM 2310 C C . LEU A 1 302 ? -15.714 -9.296 13.376 1.00 87.06 302 LEU A C 1
ATOM 2312 O O . LEU A 1 302 ? -16.585 -9.076 12.538 1.00 87.06 302 LEU A O 1
ATOM 2316 N N . LYS A 1 303 ? -15.669 -8.661 14.546 1.00 90.25 303 LYS A N 1
ATOM 2317 C CA . LYS A 1 303 ? -16.607 -7.610 14.945 1.00 90.25 303 LYS A CA 1
ATOM 2318 C C . LYS A 1 303 ? -15.971 -6.242 14.737 1.00 90.25 303 LYS A C 1
ATOM 2320 O O . LYS A 1 303 ? -14.795 -6.063 15.045 1.00 90.25 303 LYS A O 1
ATOM 2325 N N . ALA A 1 304 ? -16.751 -5.264 14.287 1.00 91.81 304 ALA A N 1
ATOM 2326 C CA . ALA A 1 304 ? -16.320 -3.871 14.322 1.00 91.81 304 ALA A CA 1
ATOM 2327 C C . ALA A 1 304 ? -16.184 -3.419 15.786 1.00 91.81 304 ALA A C 1
ATOM 2329 O O . ALA A 1 304 ? -17.149 -3.467 16.553 1.00 91.81 304 ALA A O 1
ATOM 2330 N N . LEU A 1 305 ? -14.978 -3.012 16.174 1.00 92.94 305 LEU A N 1
ATOM 2331 C CA . LEU A 1 305 ? -14.644 -2.621 17.539 1.00 92.94 305 LEU A CA 1
ATOM 2332 C C . LEU A 1 305 ? -14.891 -1.127 17.766 1.00 92.94 305 LEU A C 1
ATOM 2334 O O . LEU A 1 305 ? -14.894 -0.320 16.834 1.00 92.94 305 LEU A O 1
ATOM 2338 N N . ARG A 1 306 ? -15.059 -0.753 19.037 1.00 90.94 306 ARG A N 1
ATOM 2339 C CA . ARG A 1 306 ? -15.058 0.645 19.481 1.00 90.94 306 ARG A CA 1
ATOM 2340 C C . ARG A 1 306 ? -13.748 0.964 20.193 1.00 90.94 306 ARG A C 1
ATOM 2342 O O . ARG A 1 306 ? -13.261 0.146 20.971 1.00 90.94 306 ARG A O 1
ATOM 2349 N N . GLU A 1 307 ? -13.214 2.157 19.947 1.00 85.38 307 GLU A N 1
ATOM 2350 C CA . GLU A 1 307 ? -11.930 2.604 20.512 1.00 85.38 307 GLU A CA 1
ATOM 2351 C C . GLU A 1 307 ? -11.954 2.765 22.037 1.00 85.38 307 GLU A C 1
ATOM 2353 O O . GLU A 1 307 ? -10.923 2.645 22.691 1.00 85.38 307 GLU A O 1
ATOM 2358 N N . ASP A 1 308 ? -13.127 3.028 22.613 1.00 87.06 308 ASP A N 1
ATOM 2359 C CA . ASP A 1 308 ? -13.344 3.170 24.055 1.00 87.06 308 ASP A CA 1
ATOM 2360 C C . ASP A 1 308 ? -13.639 1.835 24.762 1.00 87.06 308 ASP A C 1
ATOM 2362 O O . ASP A 1 308 ? -13.918 1.811 25.961 1.00 87.06 308 ASP A O 1
ATOM 2366 N N . SER A 1 309 ? -13.581 0.721 24.028 1.00 89.69 309 SER A N 1
ATOM 2367 C CA . SER A 1 309 ? -13.898 -0.616 24.522 1.00 89.69 309 SER A CA 1
ATOM 2368 C C . SER A 1 309 ? -12.646 -1.466 24.748 1.00 89.69 309 SER A C 1
ATOM 2370 O O . SER A 1 309 ? -11.684 -1.433 23.979 1.00 89.69 309 SER A O 1
ATOM 2372 N N . GLU A 1 310 ? -12.689 -2.323 25.770 1.00 88.56 310 GLU A N 1
ATOM 2373 C CA . GLU A 1 310 ? -11.680 -3.371 25.985 1.00 88.56 310 GLU A CA 1
ATOM 2374 C C . GLU A 1 310 ? -11.918 -4.622 25.122 1.00 88.56 310 GLU A C 1
ATOM 2376 O O . GLU A 1 310 ? -11.143 -5.574 25.164 1.00 88.56 310 GLU A O 1
ATOM 2381 N N . GLU A 1 311 ? -12.965 -4.627 24.295 1.00 91.25 311 GLU A N 1
ATOM 2382 C CA . GLU A 1 311 ? -13.222 -5.706 23.344 1.00 91.25 311 GLU A CA 1
ATOM 2383 C C . GLU A 1 311 ? -12.091 -5.832 22.311 1.00 91.25 311 GLU A C 1
ATOM 2385 O O . GLU A 1 311 ? -11.515 -4.839 21.844 1.00 91.25 311 GLU A O 1
ATOM 2390 N N . ARG A 1 312 ? -11.768 -7.077 21.9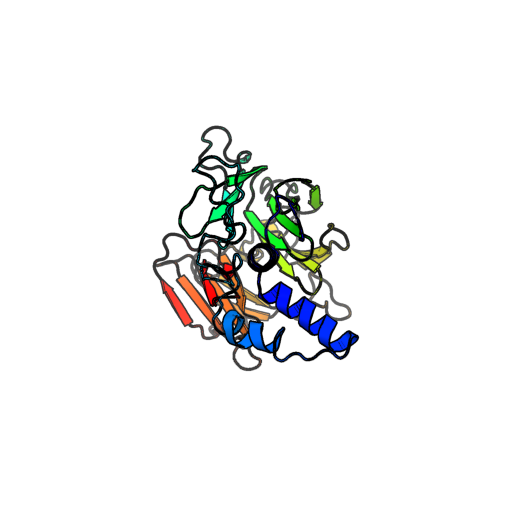50 1.00 91.75 312 ARG A N 1
ATOM 2391 C CA . ARG A 1 312 ? -10.741 -7.438 20.967 1.00 91.75 312 ARG A CA 1
ATOM 2392 C C . ARG A 1 312 ? -11.254 -8.589 20.106 1.00 91.75 312 ARG A C 1
ATOM 2394 O O . ARG A 1 312 ? -11.923 -9.484 20.620 1.00 91.75 312 ARG A O 1
ATOM 2401 N N . ASN A 1 313 ? -10.914 -8.573 18.820 1.00 93.31 313 ASN A N 1
ATOM 2402 C CA . ASN A 1 313 ? -11.058 -9.754 17.975 1.00 93.31 313 ASN A CA 1
ATOM 2403 C C . ASN A 1 313 ? -9.879 -10.703 18.204 1.00 93.31 313 ASN A C 1
ATOM 2405 O O . ASN A 1 313 ? -8.746 -10.263 18.416 1.00 93.31 313 ASN A O 1
ATOM 2409 N N . GLU A 1 314 ? -10.156 -12.003 18.158 1.00 91.81 314 GLU A N 1
ATOM 2410 C CA . GLU A 1 314 ? -9.129 -13.031 18.290 1.00 91.81 314 GLU A CA 1
ATOM 2411 C C . GLU A 1 314 ? -8.286 -13.135 17.018 1.00 91.81 314 GLU A C 1
ATOM 2413 O O . GLU A 1 314 ? -8.764 -12.938 15.899 1.00 91.81 314 GLU A O 1
ATOM 2418 N N . TYR A 1 315 ? -7.016 -13.477 17.204 1.00 93.69 315 TYR A N 1
ATOM 2419 C CA . TYR A 1 315 ? -6.093 -13.785 16.126 1.00 93.69 315 TYR A CA 1
ATOM 2420 C C . TYR A 1 315 ? -5.055 -14.798 16.587 1.00 93.69 315 TYR A C 1
ATOM 2422 O O . TYR A 1 315 ? -4.820 -14.993 17.781 1.00 93.69 315 TYR A O 1
ATOM 2430 N N . GLN A 1 316 ? -4.430 -15.454 15.620 1.00 94.31 316 GLN A N 1
ATOM 2431 C CA . GLN A 1 316 ? -3.385 -16.429 15.858 1.00 94.31 316 GLN A CA 1
ATOM 2432 C C . GLN A 1 316 ? -2.015 -15.794 15.659 1.00 94.31 316 GLN A C 1
ATOM 2434 O O . GLN A 1 316 ? -1.784 -15.078 14.691 1.00 94.31 316 GLN A O 1
ATOM 2439 N N . ILE A 1 317 ? -1.077 -16.134 16.537 1.00 93.38 317 ILE A N 1
ATOM 2440 C CA . ILE A 1 317 ? 0.336 -15.813 16.357 1.00 93.38 317 ILE A CA 1
ATOM 2441 C C . ILE A 1 317 ? 1.006 -17.033 15.742 1.00 93.38 317 ILE A C 1
ATOM 2443 O O . ILE A 1 317 ? 1.060 -18.094 16.365 1.00 93.38 317 ILE A O 1
ATOM 2447 N N . LEU A 1 318 ? 1.470 -16.894 14.505 1.00 92.31 318 LEU A N 1
ATOM 2448 C CA . LEU A 1 318 ? 2.066 -17.982 13.735 1.00 92.31 318 LEU A CA 1
ATOM 2449 C C . LEU A 1 318 ? 3.531 -18.196 14.098 1.00 92.31 318 LEU A C 1
ATOM 2451 O O . LEU A 1 318 ? 3.988 -19.331 14.199 1.00 92.31 318 LEU A O 1
ATOM 2455 N N . THR A 1 319 ? 4.265 -17.105 14.310 1.00 90.94 319 THR A N 1
ATOM 2456 C CA . THR A 1 319 ? 5.653 -17.149 14.771 1.00 90.94 319 THR A CA 1
ATOM 2457 C C . THR A 1 319 ? 6.006 -15.903 15.579 1.00 90.94 319 THR A C 1
ATOM 2459 O O . THR A 1 319 ? 5.315 -14.886 15.516 1.00 90.94 319 THR A O 1
ATOM 2462 N N . ARG A 1 320 ? 7.078 -15.999 16.367 1.00 90.00 320 ARG A N 1
ATOM 2463 C CA . ARG A 1 320 ? 7.633 -14.936 17.211 1.00 90.00 320 ARG A CA 1
ATOM 2464 C C . ARG A 1 320 ? 9.154 -14.924 17.100 1.00 90.00 320 ARG A C 1
ATOM 2466 O O . ARG A 1 320 ? 9.748 -15.894 16.643 1.00 90.00 320 ARG A O 1
ATOM 2473 N N . GLN A 1 321 ? 9.766 -13.862 17.622 1.00 85.69 321 GLN A N 1
ATOM 2474 C CA . GLN A 1 321 ? 11.220 -13.668 17.658 1.00 85.69 321 GLN A CA 1
ATOM 2475 C C . GLN A 1 321 ? 11.838 -13.513 16.262 1.00 85.69 321 GLN A C 1
ATOM 2477 O O . GLN A 1 321 ? 12.991 -13.883 16.042 1.00 85.69 321 GLN A O 1
ATOM 2482 N N . LEU A 1 322 ? 11.081 -12.938 15.323 1.00 81.62 322 LEU A N 1
ATOM 2483 C CA . LEU A 1 322 ? 11.645 -12.496 14.050 1.00 81.62 322 LEU A CA 1
ATOM 2484 C C . LEU A 1 322 ? 12.708 -11.422 14.319 1.00 81.62 322 LEU A C 1
ATOM 2486 O O . LEU A 1 322 ? 12.523 -10.570 15.191 1.00 81.62 322 LEU A O 1
ATOM 2490 N N . HIS A 1 323 ? 13.829 -11.463 13.597 1.00 77.69 323 HIS A N 1
ATOM 2491 C CA . HIS A 1 323 ? 14.907 -10.489 13.793 1.00 77.69 323 HIS A CA 1
ATOM 2492 C C . HIS A 1 323 ? 14.421 -9.073 13.466 1.00 77.69 323 HIS A C 1
ATOM 2494 O O . HIS A 1 323 ? 14.490 -8.178 14.305 1.00 77.69 323 HIS A O 1
ATOM 2500 N N . GLU A 1 324 ? 13.801 -8.934 12.296 1.00 74.25 324 GLU A N 1
ATOM 2501 C CA . GLU A 1 324 ? 13.020 -7.783 11.859 1.00 74.25 324 GLU A CA 1
ATOM 2502 C C . GLU A 1 324 ? 11.770 -8.312 11.144 1.00 74.25 324 GLU A C 1
ATOM 2504 O O . GLU A 1 324 ? 11.819 -9.367 10.513 1.00 74.25 324 GLU A O 1
ATOM 2509 N N . ALA A 1 325 ? 10.634 -7.635 11.302 1.00 73.44 325 ALA A N 1
ATOM 2510 C CA . ALA A 1 325 ? 9.355 -8.032 10.709 1.00 73.44 325 ALA A CA 1
ATOM 2511 C C . ALA A 1 325 ? 8.739 -6.819 10.000 1.00 73.44 325 ALA A C 1
ATOM 2513 O O . ALA A 1 325 ? 7.724 -6.279 10.434 1.00 73.44 325 ALA A O 1
ATOM 2514 N N . ILE A 1 326 ? 9.456 -6.324 8.990 1.00 75.12 326 ILE A N 1
ATOM 2515 C CA . ILE A 1 326 ? 9.198 -5.020 8.363 1.00 75.12 326 ILE A CA 1
ATOM 2516 C C . ILE A 1 326 ? 8.334 -5.149 7.108 1.00 75.12 326 ILE A C 1
ATOM 2518 O O . ILE A 1 326 ? 7.499 -4.288 6.881 1.00 75.12 326 ILE A O 1
ATOM 2522 N N . GLU A 1 327 ? 8.501 -6.219 6.337 1.00 80.06 327 GLU A N 1
ATOM 2523 C CA . GLU A 1 327 ? 7.737 -6.477 5.114 1.00 80.06 327 GLU A CA 1
ATOM 2524 C C . GLU A 1 327 ? 7.271 -7.936 5.106 1.00 80.06 327 GLU A C 1
ATOM 2526 O O . GLU A 1 327 ? 7.925 -8.809 5.690 1.00 80.06 327 GLU A O 1
ATOM 2531 N N . LEU A 1 328 ? 6.120 -8.185 4.489 1.00 81.38 328 LEU A N 1
ATOM 2532 C CA . LEU A 1 328 ? 5.498 -9.489 4.354 1.00 81.38 328 LEU A CA 1
ATOM 2533 C C . LEU A 1 328 ? 4.959 -9.654 2.933 1.00 81.38 328 LEU A C 1
ATOM 2535 O O . LEU A 1 328 ? 4.015 -8.971 2.547 1.00 81.38 328 LEU A O 1
ATOM 2539 N N . LYS A 1 329 ? 5.470 -10.635 2.179 1.00 82.44 329 LYS A N 1
ATOM 2540 C CA . LYS A 1 329 ? 4.871 -10.996 0.883 1.00 82.44 329 LYS A CA 1
ATOM 2541 C C . LYS A 1 329 ? 4.393 -12.439 0.872 1.00 82.44 329 LYS A C 1
ATOM 2543 O O . LYS A 1 329 ? 5.154 -13.370 1.152 1.00 82.44 329 LYS A O 1
ATOM 2548 N N . LEU A 1 330 ? 3.125 -12.645 0.512 1.00 74.69 330 LEU A N 1
ATOM 2549 C CA . LEU A 1 330 ? 2.573 -13.985 0.346 1.00 74.69 330 LEU A CA 1
ATOM 2550 C C . LEU A 1 330 ? 2.869 -14.502 -1.064 1.00 74.69 330 LEU A C 1
ATOM 2552 O O . LEU A 1 330 ? 2.364 -14.001 -2.067 1.00 74.69 330 LEU A O 1
ATOM 2556 N N . TYR A 1 331 ? 3.647 -15.577 -1.153 1.00 66.25 331 TYR A N 1
ATOM 2557 C CA . TYR A 1 331 ? 3.850 -16.286 -2.408 1.00 66.25 331 TYR A CA 1
ATOM 2558 C C . TYR A 1 331 ? 2.675 -17.236 -2.670 1.00 66.25 331 TYR A C 1
ATOM 2560 O O . TYR A 1 331 ? 2.652 -18.374 -2.194 1.00 66.25 331 TYR A O 1
ATOM 2568 N N . THR A 1 332 ? 1.695 -16.771 -3.445 1.00 56.03 332 THR A N 1
ATOM 2569 C CA . THR A 1 332 ? 0.395 -17.435 -3.663 1.00 56.03 332 THR A CA 1
ATOM 2570 C C . THR A 1 332 ? 0.489 -18.829 -4.294 1.00 56.03 332 THR A C 1
ATOM 2572 O O . THR A 1 332 ? -0.304 -19.702 -3.953 1.00 56.03 332 THR A O 1
ATOM 2575 N N . ILE A 1 333 ? 1.496 -19.094 -5.138 1.00 47.91 333 ILE A N 1
ATOM 2576 C CA . ILE A 1 333 ? 1.642 -20.389 -5.835 1.00 47.91 333 ILE A CA 1
ATOM 2577 C C . ILE A 1 333 ? 1.996 -21.530 -4.867 1.00 47.91 333 ILE A C 1
ATOM 2579 O O . ILE A 1 333 ? 1.494 -22.641 -5.027 1.00 47.91 333 ILE A O 1
ATOM 2583 N N . ASN A 1 334 ? 2.833 -21.273 -3.852 1.00 49.94 334 ASN A N 1
ATOM 2584 C CA . ASN A 1 334 ? 3.206 -22.294 -2.859 1.00 49.94 334 ASN A CA 1
ATOM 2585 C C . ASN A 1 334 ? 2.647 -22.025 -1.454 1.00 49.94 334 ASN A C 1
ATOM 2587 O O . ASN A 1 334 ? 2.826 -22.872 -0.589 1.00 49.94 334 ASN A O 1
ATOM 2591 N N . LYS A 1 335 ? 1.965 -20.895 -1.218 1.00 57.09 335 LYS A N 1
ATOM 2592 C CA . LYS A 1 335 ? 1.469 -20.439 0.098 1.00 57.09 335 LYS A CA 1
ATOM 2593 C C . LYS A 1 335 ? 2.568 -20.311 1.156 1.00 57.09 335 LYS A C 1
ATOM 2595 O O . LYS A 1 335 ? 2.411 -20.746 2.294 1.00 57.09 335 LYS A O 1
ATOM 2600 N N . HIS A 1 336 ? 3.709 -19.756 0.759 1.00 57.41 336 HIS A N 1
ATOM 2601 C CA . HIS A 1 336 ? 4.824 -19.462 1.660 1.00 57.41 336 HIS A CA 1
ATOM 2602 C C . HIS A 1 336 ? 4.937 -17.950 1.852 1.00 57.41 336 HIS A C 1
ATOM 2604 O O . HIS A 1 336 ? 4.723 -17.200 0.902 1.00 57.41 336 HIS A O 1
ATOM 2610 N N . PHE A 1 337 ? 5.300 -17.522 3.057 1.00 55.78 337 PHE A N 1
ATOM 2611 C CA . PHE A 1 337 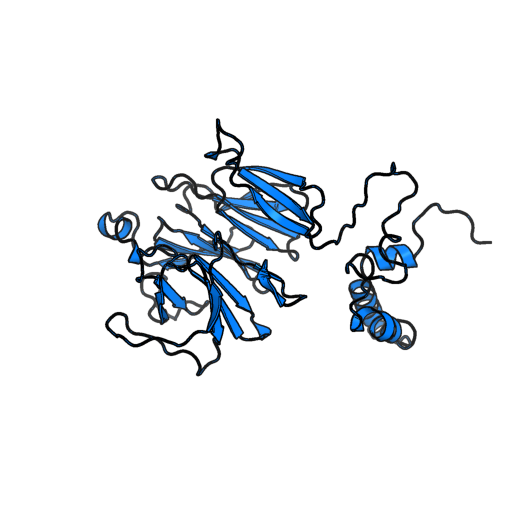? 5.727 -16.148 3.311 1.00 55.78 337 PHE A CA 1
ATOM 2612 C C . PHE A 1 337 ? 7.213 -16.017 2.998 1.00 55.78 337 PHE A C 1
ATOM 2614 O O . PHE A 1 337 ? 7.978 -16.951 3.272 1.00 55.78 337 PHE A O 1
ATOM 2621 N N . ILE A 1 338 ? 7.591 -14.884 2.418 1.00 56.38 338 ILE A N 1
ATOM 2622 C CA . ILE A 1 338 ? 8.985 -14.459 2.269 1.00 56.38 338 ILE A CA 1
ATOM 2623 C C . ILE A 1 338 ? 9.187 -13.218 3.123 1.00 56.38 338 ILE A C 1
ATOM 2625 O O . ILE A 1 338 ? 8.265 -12.368 3.109 1.00 56.38 338 ILE A O 1
#